Protein AF-A0A1Q3HLM6-F1 (afdb_monomer)

Radius of gyration: 26.9 Å; Cα contacts (8 Å, |Δi|>4): 665; chains: 1; bounding box: 57×44×93 Å

Foldseek 3Di:
DDDDDDDQDQDAKDKAKQWADDDLVSCVVRQQVRQVVAQGFPSDKAAPDHNTIIITIHGGDRDPDDDDDDDDDDDDPDPDDPDPPPPAFKKWWFLFWFLDPVRQVVSVVLCVVQVCVCPLFKDWFPPPQDWDQQVVWAQGDGRITTGTRWMARPPPQVQVSVVCCLSRVSTDMTTTPDDDGTHIDTPDPFDKHKDFPDWEADPQKIKTKIKIWTFDDPDPDDPPADTDIKIKIKIWIAGNVRRTQEIDIDTWDWDDDDHDIFTKDKDFPDDYHFKTKIKIWGFAAPPQAPGTWTWIKIWIWGHPPRYTDTDIDTPDTGDTPDRDD

Mean predicted aligned error: 15.38 Å

Structure (mmCIF, N/CA/C/O backbone):
data_AF-A0A1Q3HLM6-F1
#
_entry.id   AF-A0A1Q3HLM6-F1
#
loop_
_atom_site.group_PDB
_atom_site.id
_atom_site.type_symbol
_atom_site.label_atom_id
_atom_site.label_alt_id
_atom_site.label_comp_id
_atom_site.label_asym_id
_atom_site.label_entity_id
_atom_site.label_seq_id
_atom_site.pdbx_PDB_ins_code
_atom_site.Cartn_x
_atom_site.Cartn_y
_atom_site.Cartn_z
_atom_site.occupancy
_atom_site.B_iso_or_equiv
_atom_site.auth_seq_id
_atom_site.auth_comp_id
_atom_site.auth_asym_id
_atom_site.auth_atom_id
_atom_site.pdbx_PDB_model_num
ATOM 1 N N . MET A 1 1 ? 34.738 10.445 58.251 1.00 39.62 1 MET A N 1
ATOM 2 C CA . MET A 1 1 ? 34.094 9.149 57.951 1.00 39.62 1 MET A CA 1
ATOM 3 C C . MET A 1 1 ? 32.914 9.426 57.035 1.00 39.62 1 MET A C 1
ATOM 5 O O . MET A 1 1 ? 31.866 9.812 57.527 1.00 39.62 1 MET A O 1
ATOM 9 N N . ALA A 1 2 ? 33.106 9.337 55.720 1.00 37.56 2 ALA A N 1
ATOM 10 C CA . ALA A 1 2 ? 32.018 9.441 54.750 1.00 37.56 2 ALA A CA 1
ATOM 11 C C . ALA A 1 2 ? 31.793 8.043 54.166 1.00 37.56 2 ALA A C 1
ATOM 13 O O . ALA A 1 2 ? 32.721 7.440 53.631 1.00 37.56 2 ALA A O 1
ATOM 14 N N . TRP A 1 3 ? 30.589 7.517 54.370 1.00 36.44 3 TRP A N 1
ATOM 15 C CA . TRP A 1 3 ? 30.126 6.251 53.817 1.00 36.44 3 TRP A CA 1
ATOM 16 C C . TRP A 1 3 ? 29.880 6.422 52.315 1.00 36.44 3 TRP A C 1
ATOM 18 O O . TRP A 1 3 ? 29.072 7.257 51.918 1.00 36.44 3 TRP A O 1
ATOM 28 N N . LEU A 1 4 ? 30.561 5.630 51.486 1.00 43.72 4 LEU A N 1
ATOM 29 C CA . LEU A 1 4 ? 30.184 5.431 50.088 1.00 43.72 4 LEU A CA 1
ATOM 30 C C . LEU A 1 4 ? 29.141 4.310 50.057 1.00 43.72 4 LEU A C 1
ATOM 32 O O . LEU A 1 4 ? 29.473 3.143 50.253 1.00 43.72 4 LEU A O 1
ATOM 36 N N . GLY A 1 5 ? 27.874 4.676 49.873 1.00 37.91 5 GLY A N 1
ATOM 37 C CA . GLY A 1 5 ? 26.815 3.720 49.567 1.00 37.91 5 GLY A CA 1
ATOM 38 C C . GLY A 1 5 ? 26.932 3.281 48.111 1.00 37.91 5 GLY A C 1
ATOM 39 O O . GLY A 1 5 ? 26.770 4.096 47.207 1.00 37.91 5 GLY A O 1
ATOM 40 N N . THR A 1 6 ? 27.228 2.003 47.884 1.00 41.34 6 THR A N 1
ATOM 41 C CA . THR A 1 6 ? 27.142 1.377 46.562 1.00 41.34 6 THR A CA 1
ATOM 42 C C . THR A 1 6 ? 25.672 1.220 46.185 1.00 41.34 6 THR A C 1
ATOM 44 O O . THR A 1 6 ? 24.958 0.417 46.783 1.00 41.34 6 THR A O 1
ATOM 47 N N . THR A 1 7 ? 25.216 1.968 45.185 1.00 44.94 7 THR A N 1
ATOM 48 C CA . THR A 1 7 ? 23.912 1.744 44.554 1.00 44.94 7 THR A CA 1
ATOM 49 C C . THR A 1 7 ? 24.019 0.522 43.643 1.00 44.94 7 THR A C 1
ATOM 51 O O . THR A 1 7 ? 24.733 0.552 42.643 1.00 44.94 7 THR A O 1
ATOM 54 N N . VAL A 1 8 ? 23.329 -0.568 43.983 1.00 42.09 8 VAL A N 1
ATOM 55 C CA . VAL A 1 8 ? 23.144 -1.708 43.074 1.00 42.09 8 VAL A CA 1
ATOM 56 C C . VAL A 1 8 ? 22.049 -1.324 42.080 1.00 42.09 8 VAL A C 1
ATOM 58 O O . VAL A 1 8 ? 20.911 -1.087 42.479 1.00 42.09 8 VAL A O 1
ATOM 61 N N . ALA A 1 9 ? 22.389 -1.228 40.795 1.00 47.69 9 ALA A N 1
ATOM 62 C CA . ALA A 1 9 ? 21.395 -1.095 39.738 1.00 47.69 9 ALA A CA 1
ATOM 63 C C . ALA A 1 9 ? 20.634 -2.424 39.612 1.00 47.69 9 ALA A C 1
ATOM 65 O O . ALA A 1 9 ? 21.231 -3.457 39.312 1.00 47.69 9 ALA A O 1
ATOM 66 N N . LEU A 1 10 ? 19.326 -2.403 39.868 1.00 49.69 10 LEU A N 1
ATOM 67 C CA . LEU A 1 10 ? 18.447 -3.526 39.557 1.00 49.69 10 LEU A CA 1
ATOM 68 C C . LEU A 1 10 ? 18.319 -3.607 38.032 1.00 49.69 10 LEU A C 1
ATOM 70 O O . LEU A 1 10 ? 17.941 -2.625 37.390 1.00 49.69 10 LEU A O 1
ATOM 74 N N . ALA A 1 11 ? 18.671 -4.754 37.452 1.00 60.50 11 ALA A N 1
ATOM 75 C CA . ALA A 1 11 ? 18.380 -5.029 36.052 1.00 60.50 11 ALA A CA 1
ATOM 76 C C . ALA A 1 11 ? 16.855 -5.010 35.861 1.00 60.50 11 ALA A C 1
ATOM 78 O O . ALA A 1 11 ? 16.124 -5.590 36.660 1.00 60.50 11 ALA A O 1
ATOM 79 N N . GLY A 1 12 ? 16.382 -4.287 34.845 1.00 73.81 12 GLY A N 1
ATOM 80 C CA . GLY A 1 12 ? 14.958 -4.218 34.526 1.00 73.81 12 GLY A CA 1
ATOM 81 C C . GLY A 1 12 ? 14.415 -5.546 33.980 1.00 73.81 12 GLY A C 1
ATOM 82 O O . GLY A 1 12 ? 15.199 -6.431 33.622 1.00 73.81 12 GLY A O 1
ATOM 83 N N . PRO A 1 13 ? 13.081 -5.671 33.877 1.00 84.88 13 PRO A N 1
ATOM 84 C CA . PRO A 1 13 ? 12.448 -6.873 33.355 1.00 84.88 13 PRO A CA 1
ATOM 85 C C . PRO A 1 13 ? 12.915 -7.182 31.924 1.00 84.88 13 PRO A C 1
ATOM 87 O O . PRO A 1 13 ? 13.068 -6.279 31.099 1.00 84.88 13 PRO A O 1
ATOM 90 N N . GLN A 1 14 ? 13.143 -8.464 31.636 1.00 90.50 14 GLN A N 1
ATOM 91 C CA . GLN A 1 14 ? 13.625 -8.964 30.347 1.00 90.50 14 GLN A CA 1
ATOM 92 C C . GLN A 1 14 ? 12.552 -9.769 29.628 1.00 90.50 14 GLN A C 1
ATOM 94 O O . GLN A 1 14 ? 11.814 -10.526 30.242 1.00 90.50 14 GLN A O 1
ATOM 99 N N . ASN A 1 15 ? 12.499 -9.645 28.309 1.00 93.19 15 ASN A N 1
ATOM 100 C CA . ASN A 1 15 ? 11.501 -10.300 27.477 1.00 93.19 15 ASN A CA 1
ATOM 101 C C . ASN A 1 15 ? 12.146 -11.510 26.785 1.00 93.19 15 ASN A C 1
ATOM 103 O O . ASN A 1 15 ? 13.060 -11.322 25.984 1.00 93.19 15 ASN A O 1
ATOM 107 N N . ILE A 1 16 ? 11.700 -12.727 27.104 1.00 93.88 16 ILE A N 1
ATOM 108 C CA . ILE A 1 16 ? 12.295 -13.988 26.637 1.00 93.88 16 ILE A CA 1
ATOM 109 C C . ILE A 1 16 ? 11.320 -14.739 25.738 1.00 93.88 16 ILE A C 1
ATOM 111 O O . ILE A 1 16 ? 10.153 -14.910 26.086 1.00 93.88 16 ILE A O 1
ATOM 115 N N . GLU A 1 17 ? 11.802 -15.197 24.586 1.00 92.69 17 GLU A N 1
ATOM 116 C CA . GLU A 1 17 ? 11.035 -16.031 23.661 1.00 92.69 17 GLU A CA 1
ATOM 117 C C . GLU A 1 17 ? 10.656 -17.373 24.308 1.00 92.69 17 GLU A C 1
ATOM 119 O O . GLU A 1 17 ? 11.499 -18.081 24.854 1.00 92.69 17 GLU A O 1
ATOM 124 N N . ALA A 1 18 ? 9.372 -17.717 24.237 1.00 91.25 18 ALA A N 1
ATOM 125 C CA . ALA A 1 18 ? 8.767 -18.877 24.888 1.00 91.25 18 ALA A CA 1
ATOM 126 C C . ALA A 1 18 ? 8.160 -19.879 23.891 1.00 91.25 18 ALA A C 1
ATOM 128 O O . ALA A 1 18 ? 7.515 -20.843 24.295 1.00 91.25 18 ALA A O 1
ATOM 129 N N . GLY A 1 19 ? 8.336 -19.658 22.583 1.00 91.50 19 GLY A N 1
ATOM 130 C CA . GLY A 1 19 ? 7.629 -20.426 21.558 1.00 91.50 19 GLY A CA 1
ATOM 131 C C . GLY A 1 19 ? 6.131 -20.089 21.515 1.00 91.50 19 GLY A C 1
ATOM 132 O O . GLY A 1 19 ? 5.712 -19.051 22.033 1.00 91.50 19 GLY A O 1
ATOM 133 N N . PRO A 1 20 ? 5.297 -20.907 20.857 1.00 91.88 20 PRO A N 1
ATOM 134 C CA . PRO A 1 20 ? 3.886 -20.591 20.673 1.00 91.88 20 PRO A CA 1
ATOM 135 C C . PRO A 1 20 ? 3.106 -20.709 21.990 1.00 91.88 20 PRO A C 1
ATOM 137 O O . PRO A 1 20 ? 2.968 -21.793 22.559 1.00 91.88 20 PRO A O 1
ATOM 140 N N . LEU A 1 21 ? 2.528 -19.593 22.443 1.00 92.31 21 LEU A N 1
ATOM 141 C CA . LEU A 1 21 ? 1.590 -19.551 23.561 1.00 92.31 21 LEU A CA 1
ATOM 142 C C . LEU A 1 21 ? 0.179 -19.235 23.046 1.00 92.31 21 LEU A C 1
ATOM 144 O O . LEU A 1 21 ? -0.016 -18.304 22.268 1.00 92.31 21 LEU A O 1
ATOM 148 N N . TRP A 1 22 ? -0.805 -20.035 23.466 1.00 84.56 22 TRP A N 1
ATOM 149 C CA . TRP A 1 22 ? -2.152 -20.036 22.877 1.00 84.56 22 TRP A CA 1
ATOM 150 C C . TRP A 1 22 ? -3.166 -19.177 23.635 1.00 84.56 22 TRP A C 1
ATOM 152 O O . TRP A 1 22 ? -4.135 -18.700 23.049 1.00 84.56 22 TRP A O 1
ATOM 162 N N . ASN A 1 23 ? -2.973 -19.011 24.941 1.00 80.62 23 ASN A N 1
ATOM 163 C CA . ASN A 1 23 ? -3.838 -18.248 25.835 1.00 80.62 23 ASN A CA 1
ATOM 164 C C . ASN A 1 23 ? -3.110 -17.962 27.159 1.00 80.62 23 ASN A C 1
ATOM 166 O O . ASN A 1 23 ? -1.971 -18.390 27.374 1.00 80.62 23 ASN A O 1
ATOM 170 N N . ARG A 1 24 ? -3.776 -17.213 28.044 1.00 88.50 24 ARG A N 1
ATOM 171 C CA . ARG A 1 24 ? -3.208 -16.762 29.317 1.00 88.50 24 ARG A CA 1
ATOM 172 C C . ARG A 1 24 ? -2.922 -17.922 30.268 1.00 88.50 24 ARG A C 1
ATOM 174 O O . ARG A 1 24 ? -1.930 -17.872 30.985 1.00 88.50 24 ARG A O 1
ATOM 181 N N . GLU A 1 25 ? -3.756 -18.953 30.262 1.00 84.88 25 GLU A N 1
ATOM 182 C CA . GLU A 1 25 ? -3.603 -20.142 31.099 1.00 84.88 25 GLU A CA 1
ATOM 183 C C . GLU A 1 25 ? -2.361 -20.947 30.694 1.00 84.88 25 GLU A C 1
ATOM 185 O O . GLU A 1 25 ? -1.559 -21.313 31.548 1.00 84.88 25 GLU A O 1
ATOM 190 N N . HIS A 1 26 ? -2.142 -21.135 29.389 1.00 88.81 26 HIS A N 1
ATOM 191 C CA . HIS A 1 26 ? -0.957 -21.799 28.845 1.00 88.81 26 HIS A CA 1
ATOM 192 C C . HIS A 1 26 ? 0.325 -21.007 29.133 1.00 88.81 26 HIS A C 1
ATOM 194 O O . HIS A 1 26 ? 1.351 -21.584 29.488 1.00 88.81 26 HIS A O 1
ATOM 200 N N . ALA A 1 27 ? 0.268 -19.675 29.041 1.00 90.12 27 ALA A N 1
ATOM 201 C CA . ALA A 1 27 ? 1.381 -18.819 29.438 1.00 90.12 27 ALA A CA 1
ATOM 202 C C . ALA A 1 27 ? 1.677 -18.913 30.944 1.00 90.12 27 ALA A C 1
ATOM 204 O O . ALA A 1 27 ? 2.841 -18.960 31.330 1.00 90.12 27 ALA A O 1
ATOM 205 N N . ALA A 1 28 ? 0.649 -19.012 31.792 1.00 90.56 28 ALA A N 1
ATOM 206 C CA . ALA A 1 28 ? 0.829 -19.171 33.233 1.00 90.56 28 ALA A CA 1
ATOM 207 C C . ALA A 1 28 ? 1.474 -20.505 33.633 1.00 90.56 28 ALA A C 1
ATOM 209 O O . ALA A 1 28 ? 2.118 -20.576 34.677 1.00 90.56 28 ALA A O 1
ATOM 210 N N . GLU A 1 29 ? 1.340 -21.537 32.800 1.00 91.19 29 GLU A N 1
ATOM 211 C CA . GLU A 1 29 ? 2.008 -22.826 32.981 1.00 91.19 29 GLU A CA 1
ATOM 212 C C . GLU A 1 29 ? 3.456 -22.812 32.459 1.00 91.19 29 GLU A C 1
ATOM 214 O O . GLU A 1 29 ? 4.360 -23.304 33.136 1.00 91.19 29 GLU A O 1
ATOM 219 N N . GLN A 1 30 ? 3.702 -22.213 31.285 1.00 92.50 30 GLN A N 1
ATOM 220 C CA . GLN A 1 30 ? 5.014 -22.260 30.624 1.00 92.50 30 GLN A CA 1
ATOM 221 C C . GLN A 1 30 ? 5.983 -21.146 31.045 1.00 92.50 30 GLN A C 1
ATOM 223 O O . GLN A 1 30 ? 7.169 -21.402 31.264 1.00 92.50 30 GLN A O 1
ATOM 228 N N . CYS A 1 31 ? 5.511 -19.905 31.185 1.00 92.00 31 CYS A N 1
ATOM 229 C CA . CYS A 1 31 ? 6.379 -18.759 31.455 1.00 92.00 31 CYS A CA 1
ATOM 230 C C . CYS A 1 31 ? 7.174 -18.848 32.773 1.00 92.00 31 CYS A C 1
ATOM 232 O O . CYS A 1 31 ? 8.320 -18.391 32.783 1.00 92.00 31 CYS A O 1
ATOM 234 N N . PRO A 1 32 ? 6.666 -19.451 33.871 1.00 96.56 32 PRO A N 1
ATOM 235 C CA . PRO A 1 32 ? 7.483 -19.680 35.062 1.00 96.56 32 PRO A CA 1
ATOM 236 C C . PRO A 1 32 ? 8.736 -20.521 34.791 1.00 96.56 32 PRO A C 1
ATOM 238 O O . PRO A 1 32 ? 9.787 -20.219 35.344 1.00 96.56 32 PRO A O 1
ATOM 241 N N . GLN A 1 33 ? 8.648 -21.525 33.909 1.00 94.00 33 GLN A N 1
ATOM 242 C CA . GLN A 1 33 ? 9.791 -22.368 33.537 1.00 94.00 33 GLN A CA 1
ATOM 243 C C . GLN A 1 33 ? 10.781 -21.612 32.644 1.00 94.00 33 GLN A C 1
ATOM 245 O O . GLN A 1 33 ? 11.990 -21.712 32.835 1.00 94.00 33 GLN A O 1
ATOM 250 N N . VAL A 1 34 ? 10.274 -20.809 31.702 1.00 93.25 34 VAL A N 1
ATOM 251 C CA . VAL A 1 34 ? 11.100 -19.966 30.815 1.00 93.25 34 VAL A CA 1
ATOM 252 C C . VAL A 1 34 ? 11.900 -18.928 31.614 1.00 93.25 34 VAL A C 1
ATOM 254 O O . VAL A 1 34 ? 13.039 -18.621 31.270 1.00 93.25 34 VAL A O 1
ATOM 257 N N . CYS A 1 35 ? 11.332 -18.418 32.709 1.00 93.75 35 CYS A N 1
ATOM 258 C CA . CYS A 1 35 ? 11.947 -17.394 33.552 1.00 93.75 35 CYS A CA 1
ATOM 259 C C . CYS A 1 35 ? 12.692 -17.934 34.791 1.00 93.75 35 CYS A C 1
ATOM 261 O O . CYS A 1 35 ? 13.083 -17.127 35.641 1.00 93.75 35 CYS A O 1
ATOM 263 N N . ASP A 1 36 ? 12.901 -19.253 34.916 1.00 90.62 36 ASP A N 1
ATOM 264 C CA . ASP A 1 36 ? 13.456 -19.890 36.128 1.00 90.62 36 ASP A CA 1
ATOM 265 C C . ASP A 1 36 ? 14.849 -19.342 36.499 1.00 90.62 36 ASP A C 1
ATOM 267 O O . ASP A 1 36 ? 15.133 -19.036 37.656 1.00 90.62 36 ASP A O 1
ATOM 271 N N . SER A 1 37 ? 15.697 -19.081 35.499 1.00 84.06 37 SER A N 1
ATOM 272 C CA . SER A 1 37 ? 17.041 -18.511 35.687 1.00 84.06 37 SER A CA 1
ATOM 273 C C . SER A 1 37 ? 17.080 -16.977 35.770 1.00 84.06 37 SER A C 1
ATOM 275 O O . SER A 1 37 ? 18.143 -16.401 36.000 1.00 84.06 37 SER A O 1
ATOM 277 N N . LEU A 1 38 ? 15.939 -16.300 35.591 1.00 85.69 38 LEU A N 1
ATOM 278 C CA . LEU A 1 38 ? 15.847 -14.847 35.383 1.00 85.69 38 LEU A CA 1
ATOM 279 C C . LEU A 1 38 ? 14.996 -14.136 36.443 1.00 85.69 38 LEU A C 1
ATOM 281 O O . LEU A 1 38 ? 14.412 -13.087 36.176 1.00 85.69 38 LEU A O 1
ATOM 285 N N . GLY A 1 39 ? 14.931 -14.697 37.652 1.00 84.31 39 GLY A N 1
ATOM 286 C CA . GLY A 1 39 ? 14.213 -14.092 38.779 1.00 84.31 39 GLY A CA 1
ATOM 287 C C . GLY A 1 39 ? 12.694 -14.285 38.741 1.00 84.31 39 GLY A C 1
ATOM 288 O O . GLY A 1 39 ? 11.990 -13.655 39.528 1.00 84.31 39 GLY A O 1
ATOM 289 N N . GLY A 1 40 ? 12.192 -15.163 37.867 1.00 90.00 40 GLY A N 1
ATOM 290 C CA . GLY A 1 40 ? 10.779 -15.521 37.773 1.00 90.00 40 GLY A CA 1
ATOM 291 C C . GLY A 1 40 ? 9.979 -14.678 36.778 1.00 90.00 40 GLY A C 1
ATOM 292 O O . GLY A 1 40 ? 10.404 -13.617 36.319 1.00 90.00 40 GLY A O 1
ATOM 293 N N . TRP A 1 41 ? 8.810 -15.199 36.408 1.00 95.06 41 TRP A N 1
ATOM 294 C CA . TRP A 1 41 ? 7.881 -14.565 35.474 1.00 95.06 41 TRP A CA 1
ATOM 295 C C . TRP A 1 41 ? 7.091 -13.444 36.156 1.00 95.06 41 TRP A C 1
ATOM 297 O O . TRP A 1 41 ? 6.581 -13.627 37.260 1.00 95.06 41 TRP A O 1
ATOM 307 N N . THR A 1 42 ? 6.957 -12.291 35.497 1.00 92.94 42 THR A N 1
ATOM 308 C CA . THR A 1 42 ? 6.250 -11.123 36.052 1.00 92.94 42 THR A CA 1
ATOM 309 C C . THR A 1 42 ? 4.727 -11.221 35.937 1.00 92.94 42 THR A C 1
ATOM 311 O O . THR A 1 42 ? 4.019 -10.408 36.526 1.00 92.94 42 THR A O 1
ATOM 314 N N . GLY A 1 43 ? 4.213 -12.208 35.195 1.00 92.00 43 GLY A N 1
ATOM 315 C CA . GLY A 1 43 ? 2.790 -12.348 34.868 1.00 92.00 43 GLY A CA 1
ATOM 316 C C . GLY A 1 43 ? 2.406 -11.771 33.502 1.00 92.00 43 GLY A C 1
ATOM 317 O O . GLY A 1 43 ? 1.278 -11.979 33.049 1.00 92.00 43 GLY A O 1
ATOM 318 N N . GLU A 1 44 ? 3.339 -11.094 32.828 1.00 92.25 44 GLU A N 1
ATOM 319 C CA . GLU A 1 44 ? 3.135 -10.498 31.507 1.00 92.25 44 GLU A CA 1
ATOM 320 C C . GLU A 1 44 ? 3.683 -11.404 30.396 1.00 92.25 44 GLU A C 1
ATOM 322 O O . GLU A 1 44 ? 4.788 -11.949 30.482 1.00 92.25 44 GLU A O 1
ATOM 327 N N . TRP A 1 45 ? 2.904 -11.575 29.331 1.00 96.50 45 TRP A N 1
ATOM 328 C CA . TRP A 1 45 ? 3.298 -12.315 28.134 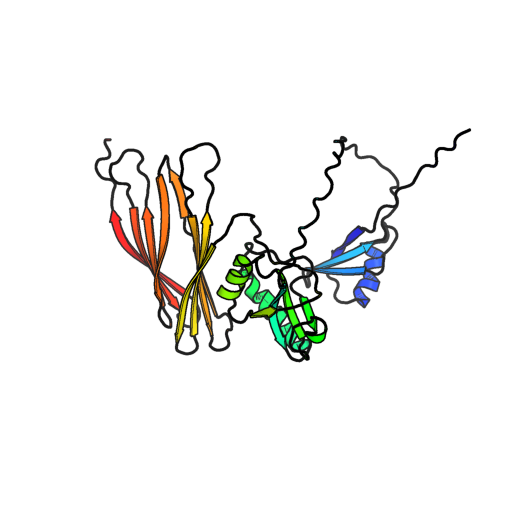1.00 96.50 45 TRP A CA 1
ATOM 329 C C . TRP A 1 45 ? 2.553 -11.766 26.915 1.00 96.50 45 TRP A C 1
ATOM 331 O O . TRP A 1 45 ? 1.487 -11.161 27.052 1.00 96.50 45 TRP A O 1
ATOM 341 N N . TRP A 1 46 ? 3.090 -11.983 25.717 1.00 95.94 46 TRP A N 1
ATOM 342 C CA . TRP A 1 46 ? 2.393 -11.666 24.469 1.00 95.94 46 TRP A CA 1
ATOM 343 C C . TRP A 1 46 ? 2.912 -12.501 23.305 1.00 95.94 46 TRP A C 1
ATOM 345 O O . TRP A 1 46 ? 4.053 -12.953 23.292 1.00 95.94 46 TRP A O 1
ATOM 355 N N . THR A 1 47 ? 2.077 -12.674 22.289 1.00 89.31 47 THR A N 1
ATOM 356 C CA . THR A 1 47 ? 2.452 -13.349 21.046 1.00 89.31 47 THR A CA 1
ATOM 357 C C . THR A 1 47 ? 3.127 -12.368 20.090 1.00 89.31 47 THR A C 1
ATOM 359 O O . THR A 1 47 ? 2.574 -11.310 19.796 1.00 89.31 47 THR A O 1
ATOM 362 N N . THR A 1 48 ? 4.323 -12.706 19.604 1.00 87.56 48 THR A N 1
ATOM 363 C CA . THR A 1 48 ? 5.069 -11.910 18.612 1.00 87.56 48 THR A CA 1
ATOM 364 C C . THR A 1 48 ? 4.814 -12.389 17.186 1.00 87.56 48 THR A C 1
ATOM 366 O O . THR A 1 48 ? 4.709 -11.566 16.280 1.00 87.56 48 THR A O 1
ATOM 369 N N . VAL A 1 49 ? 4.651 -13.702 16.991 1.00 86.38 49 VAL A N 1
ATOM 370 C CA . VAL A 1 49 ? 4.268 -14.329 15.718 1.00 86.38 49 VAL A CA 1
ATOM 371 C C . VAL A 1 49 ? 3.140 -15.320 15.986 1.00 86.38 49 VAL A C 1
ATOM 373 O O . VAL A 1 49 ? 3.320 -16.307 16.701 1.00 86.38 49 VAL A O 1
ATOM 376 N N . GLN A 1 50 ? 1.951 -15.049 15.445 1.00 70.81 50 GLN A N 1
ATOM 377 C CA . GLN A 1 50 ? 0.758 -15.834 15.758 1.00 70.81 50 GLN A CA 1
ATOM 378 C C . GLN A 1 50 ? 0.912 -17.298 15.332 1.00 70.81 50 GLN A C 1
ATOM 380 O O . GLN A 1 50 ? 1.116 -17.593 14.160 1.00 70.81 50 GLN A O 1
ATOM 385 N N . GLY A 1 51 ? 0.794 -18.206 16.306 1.00 79.88 51 GLY A N 1
ATOM 386 C CA . GLY A 1 51 ? 0.945 -19.650 16.110 1.00 79.88 51 GLY A CA 1
ATOM 387 C C . GLY A 1 51 ? 2.388 -20.163 16.102 1.00 79.88 51 GLY A C 1
ATOM 388 O O . GLY A 1 51 ? 2.575 -21.376 16.064 1.00 79.88 51 GLY A O 1
ATOM 389 N N . GLU A 1 52 ? 3.391 -19.283 16.187 1.00 86.19 52 GLU A N 1
ATOM 390 C CA . GLU A 1 52 ? 4.808 -19.671 16.107 1.00 86.19 52 GLU A CA 1
ATOM 391 C C . GLU A 1 52 ? 5.636 -19.190 17.304 1.00 86.19 52 GLU A C 1
ATOM 393 O O . GLU A 1 52 ? 6.424 -19.963 17.843 1.00 86.19 52 GLU A O 1
ATOM 398 N N . MET A 1 53 ? 5.463 -17.939 17.748 1.00 91.62 53 MET A N 1
ATOM 399 C CA . MET A 1 53 ? 6.333 -17.339 18.760 1.00 91.62 53 MET A CA 1
ATOM 400 C C . MET A 1 53 ? 5.592 -16.383 19.690 1.00 91.62 53 MET A C 1
ATOM 402 O O . MET A 1 53 ? 4.798 -15.540 19.275 1.00 91.62 53 MET A O 1
ATOM 406 N N . SER A 1 54 ? 5.864 -16.507 20.980 1.00 96.50 54 SER A N 1
ATOM 407 C CA . SER A 1 54 ? 5.401 -15.635 22.052 1.00 96.50 54 SER A CA 1
ATOM 408 C C . SER A 1 54 ? 6.551 -15.355 23.004 1.00 96.50 54 SER A C 1
ATOM 410 O O . SER A 1 54 ? 7.600 -15.991 22.939 1.00 96.50 54 SER A O 1
ATOM 412 N N . VAL A 1 55 ? 6.369 -14.365 23.861 1.00 96.56 55 VAL A N 1
ATOM 413 C CA . VAL A 1 55 ? 7.397 -13.836 24.743 1.00 96.56 55 VAL A CA 1
ATOM 414 C C . VAL A 1 55 ? 6.832 -13.744 26.152 1.00 96.56 55 VAL A C 1
ATOM 416 O O . VAL A 1 55 ? 5.717 -13.258 26.338 1.00 96.56 55 VAL A O 1
ATOM 419 N N . CYS A 1 56 ? 7.604 -14.203 27.132 1.00 96.31 56 CYS A N 1
ATOM 420 C CA . CYS A 1 56 ? 7.334 -14.041 28.557 1.00 96.31 56 CYS A CA 1
ATOM 421 C C . CYS A 1 56 ? 8.222 -12.925 29.112 1.00 96.31 56 CYS A C 1
ATOM 423 O O . CYS A 1 56 ? 9.413 -12.862 28.802 1.00 96.31 56 CYS A O 1
ATOM 425 N N . GLN A 1 57 ? 7.674 -12.058 29.958 1.00 95.25 57 GLN A N 1
ATOM 426 C CA . GLN A 1 57 ? 8.463 -11.051 30.659 1.00 95.25 57 GLN A CA 1
ATOM 427 C C . GLN A 1 57 ? 8.965 -11.604 32.004 1.00 95.25 57 GLN A C 1
ATOM 429 O O . GLN A 1 57 ? 8.183 -11.969 32.878 1.00 95.25 57 GLN A O 1
ATOM 434 N N . CYS A 1 58 ? 10.279 -11.667 32.179 1.00 95.00 58 CYS A N 1
ATOM 435 C CA . CYS A 1 58 ? 10.964 -12.130 33.382 1.00 95.00 58 CYS A CA 1
ATOM 436 C C . CYS A 1 58 ? 11.476 -10.944 34.212 1.00 95.00 58 CYS A C 1
ATOM 438 O O . CYS A 1 58 ? 11.796 -9.893 33.661 1.00 95.00 58 CYS A O 1
ATOM 440 N N . ALA A 1 59 ? 11.587 -11.102 35.532 1.00 87.50 59 ALA A N 1
ATOM 441 C CA . ALA A 1 59 ? 11.939 -10.016 36.454 1.00 87.50 59 ALA A CA 1
ATOM 442 C C . ALA A 1 59 ? 13.388 -9.498 36.314 1.00 87.50 59 ALA A C 1
ATOM 444 O O . ALA A 1 59 ? 13.666 -8.375 36.723 1.00 87.50 59 ALA A O 1
ATOM 445 N N . GLY A 1 60 ? 14.280 -10.283 35.700 1.00 79.38 60 GLY A N 1
ATOM 446 C CA . GLY A 1 60 ? 15.701 -9.978 35.537 1.00 79.38 60 GLY A CA 1
ATOM 447 C C . GLY A 1 60 ? 16.515 -10.467 36.738 1.00 79.38 60 GLY A C 1
ATOM 448 O O . GLY A 1 60 ? 16.328 -10.010 37.864 1.00 79.38 60 GLY A O 1
ATOM 449 N N . ALA A 1 61 ? 17.441 -11.407 36.520 1.00 56.91 61 ALA A N 1
ATOM 450 C CA . ALA A 1 61 ? 18.370 -11.834 37.564 1.00 56.91 61 ALA A CA 1
ATOM 451 C C . ALA A 1 61 ? 19.471 -10.781 37.775 1.00 56.91 61 ALA A C 1
ATOM 453 O O . ALA A 1 61 ? 20.017 -10.225 36.819 1.00 56.91 61 ALA A O 1
ATOM 454 N N . ALA A 1 62 ? 19.835 -10.533 39.037 1.00 50.03 62 ALA A N 1
ATOM 455 C CA . ALA A 1 62 ? 21.055 -9.798 39.356 1.00 50.03 62 ALA A CA 1
ATOM 456 C C . ALA A 1 62 ? 22.271 -10.548 38.774 1.00 50.03 62 ALA A C 1
ATOM 458 O O . ALA A 1 62 ? 22.312 -11.779 38.850 1.00 50.03 62 ALA A O 1
ATOM 459 N N . PRO A 1 63 ? 23.268 -9.850 38.205 1.00 42.00 63 PRO A N 1
ATOM 460 C CA . PRO A 1 63 ? 24.391 -10.510 37.557 1.00 42.00 63 PRO A CA 1
ATOM 461 C C . PRO A 1 63 ? 25.261 -11.227 38.598 1.00 42.00 63 PRO A C 1
ATOM 463 O O . PRO A 1 63 ? 26.052 -10.600 39.303 1.00 42.00 63 PRO A O 1
ATOM 466 N N . THR A 1 64 ? 25.170 -12.555 38.673 1.00 38.75 64 THR A N 1
ATOM 467 C CA . THR A 1 64 ? 26.292 -13.371 39.150 1.00 38.75 64 THR A CA 1
ATOM 468 C C . THR A 1 64 ? 27.346 -13.340 38.056 1.00 38.75 64 THR A C 1
ATOM 470 O O . THR A 1 64 ? 27.151 -13.879 36.968 1.00 38.75 64 THR A O 1
ATOM 473 N N . GLY A 1 65 ? 28.400 -12.574 38.320 1.00 41.38 65 GLY A N 1
ATOM 474 C CA . GLY A 1 65 ? 29.362 -12.156 37.318 1.00 41.38 65 GLY A CA 1
ATOM 475 C C . GLY A 1 65 ? 30.161 -13.296 36.702 1.00 41.38 65 GLY A C 1
ATOM 476 O O . GLY A 1 65 ? 30.744 -14.106 37.410 1.00 41.38 65 GLY A O 1
ATOM 477 N N . GLU A 1 66 ? 30.302 -13.236 35.382 1.00 31.84 66 GLU A N 1
ATOM 478 C CA . GLU A 1 66 ? 31.558 -13.553 34.716 1.00 31.84 66 GLU A CA 1
ATOM 479 C C . GLU A 1 66 ? 31.689 -12.705 33.444 1.00 31.84 66 GLU A C 1
ATOM 481 O O . GLU A 1 66 ? 30.735 -12.470 32.704 1.00 31.84 66 GLU A O 1
ATOM 486 N N . ALA A 1 67 ? 32.865 -12.107 33.289 1.00 37.53 67 ALA A N 1
ATOM 487 C CA . ALA A 1 67 ? 33.090 -10.886 32.536 1.00 37.53 67 ALA A CA 1
ATOM 488 C C . ALA A 1 67 ? 33.164 -11.091 31.015 1.00 37.53 67 ALA A C 1
ATOM 490 O O . ALA A 1 67 ? 33.932 -11.920 30.531 1.00 37.53 67 ALA A O 1
ATOM 491 N N . ARG A 1 68 ? 32.527 -10.193 30.252 1.00 35.72 68 ARG A N 1
ATOM 492 C CA . ARG A 1 68 ? 32.984 -9.847 28.900 1.00 35.72 68 ARG A CA 1
ATOM 493 C C . ARG A 1 68 ? 33.269 -8.351 28.839 1.00 35.72 68 ARG A C 1
ATOM 495 O O . ARG A 1 68 ? 32.375 -7.524 28.959 1.00 35.72 68 ARG A O 1
ATOM 502 N N . LYS A 1 69 ? 34.558 -8.027 28.725 1.00 32.12 69 LYS A N 1
ATOM 503 C CA . LYS A 1 69 ? 35.075 -6.674 28.516 1.00 32.12 69 LYS A CA 1
ATOM 504 C C . LYS A 1 69 ? 34.558 -6.144 27.175 1.00 32.12 69 LYS A C 1
ATOM 506 O O . LYS A 1 69 ? 35.010 -6.626 26.142 1.00 32.12 69 LYS A O 1
ATOM 511 N N . GLU A 1 70 ? 33.690 -5.139 27.210 1.00 35.12 70 GLU A N 1
ATOM 512 C CA . GLU A 1 70 ? 33.425 -4.254 26.073 1.00 35.12 70 GLU A CA 1
ATOM 513 C C . GLU A 1 70 ? 33.961 -2.858 26.411 1.00 35.12 70 GLU A C 1
ATOM 515 O O . GLU A 1 70 ? 33.831 -2.367 27.535 1.00 35.12 70 GLU A O 1
ATOM 520 N N . GLN A 1 71 ? 34.659 -2.267 25.448 1.00 34.28 71 GLN A N 1
ATOM 521 C CA . GLN A 1 71 ? 35.341 -0.986 25.550 1.00 34.28 71 GLN A CA 1
ATOM 522 C C . GLN A 1 71 ? 34.326 0.155 25.681 1.00 34.28 71 GLN A C 1
ATOM 524 O O . GLN A 1 71 ? 33.402 0.283 24.885 1.00 34.28 71 GLN A O 1
ATOM 529 N N . ALA A 1 72 ? 34.526 0.992 26.698 1.00 30.86 72 ALA A N 1
ATOM 530 C CA . ALA A 1 72 ? 33.714 2.165 26.970 1.00 30.86 72 ALA A CA 1
ATOM 531 C C . ALA A 1 72 ? 33.910 3.242 25.890 1.00 30.86 72 ALA A C 1
ATOM 533 O O . ALA A 1 72 ? 34.998 3.802 25.756 1.00 30.86 72 ALA A O 1
ATOM 534 N N . VAL A 1 73 ? 32.832 3.582 25.184 1.00 36.75 73 VAL A N 1
ATOM 535 C CA . VAL A 1 73 ? 32.656 4.904 24.574 1.00 36.75 73 VAL A CA 1
ATOM 536 C C . VAL A 1 73 ? 31.667 5.655 25.460 1.00 36.75 73 VAL A C 1
ATOM 538 O O . VAL A 1 73 ? 30.579 5.164 25.749 1.00 36.75 73 VAL A O 1
ATOM 541 N N . ALA A 1 74 ? 32.092 6.809 25.971 1.00 32.47 74 ALA A N 1
ATOM 542 C CA . ALA A 1 74 ? 31.314 7.623 26.895 1.00 32.47 74 ALA A CA 1
ATOM 543 C C . ALA A 1 74 ? 30.027 8.158 26.229 1.00 32.47 74 ALA A C 1
ATOM 545 O O . ALA A 1 74 ? 30.088 8.592 25.075 1.00 32.47 74 ALA A O 1
ATOM 546 N N . PRO A 1 75 ? 28.881 8.192 26.934 1.00 37.50 75 PRO A N 1
ATOM 547 C CA . PRO A 1 75 ? 27.687 8.844 26.425 1.00 37.50 75 PRO A CA 1
ATOM 548 C C . PRO A 1 75 ? 27.872 10.361 26.523 1.00 37.50 75 PRO A C 1
ATOM 550 O O . PRO A 1 75 ? 28.111 10.907 27.600 1.00 37.50 75 PRO A O 1
ATOM 553 N N . THR A 1 76 ? 27.780 11.041 25.383 1.00 34.50 76 THR A N 1
ATOM 554 C CA . THR A 1 76 ? 27.537 12.482 25.361 1.00 34.50 76 THR A CA 1
ATOM 555 C C . THR A 1 76 ? 26.047 12.710 25.570 1.00 34.50 76 THR A C 1
ATOM 557 O O . THR A 1 76 ? 25.203 12.109 24.909 1.00 34.50 76 THR A O 1
ATOM 560 N N . ASP A 1 77 ? 25.761 13.555 26.551 1.00 42.16 77 ASP A N 1
ATOM 561 C CA . ASP A 1 77 ? 24.449 14.040 26.952 1.00 42.16 77 ASP A CA 1
ATOM 562 C C . ASP A 1 77 ? 23.854 14.905 25.827 1.00 42.16 77 ASP A C 1
ATOM 564 O O . ASP A 1 77 ? 24.023 16.122 25.782 1.00 42.16 77 ASP A O 1
ATOM 568 N N . ALA A 1 78 ? 23.229 14.254 24.845 1.00 35.12 78 ALA A N 1
ATOM 569 C CA . ALA A 1 78 ? 22.331 14.898 23.901 1.00 35.12 78 ALA A CA 1
ATOM 570 C C . ALA A 1 78 ? 20.912 14.573 24.359 1.00 35.12 78 ALA A C 1
ATOM 572 O O . ALA A 1 78 ? 20.395 13.483 24.108 1.00 35.12 78 ALA A O 1
ATOM 573 N N . GLY A 1 79 ? 20.317 15.520 25.087 1.00 32.22 79 GLY A N 1
ATOM 574 C CA . GLY A 1 79 ? 18.922 15.461 25.491 1.00 32.22 79 GLY A CA 1
ATOM 575 C C . GLY A 1 79 ? 18.039 15.038 24.321 1.00 32.22 79 GLY A C 1
ATOM 576 O O . GLY A 1 79 ? 18.183 15.532 23.202 1.00 32.22 79 GLY A O 1
ATOM 577 N N . ILE A 1 80 ? 17.138 14.099 24.599 1.00 44.62 80 ILE A N 1
ATOM 578 C CA . ILE A 1 80 ? 16.068 13.698 23.689 1.00 44.62 80 ILE A CA 1
ATOM 579 C C . ILE A 1 80 ? 15.374 14.991 23.230 1.00 44.62 80 ILE A C 1
ATOM 581 O O . ILE A 1 80 ? 14.836 15.703 24.085 1.00 44.62 80 ILE A O 1
ATOM 585 N N . PRO A 1 81 ? 15.401 15.349 21.932 1.00 37.41 81 PRO A N 1
ATOM 586 C CA . PRO A 1 81 ? 14.629 16.488 21.471 1.00 37.41 81 PRO A CA 1
ATOM 587 C C . PRO A 1 81 ? 13.152 16.192 21.761 1.00 37.41 81 PRO A C 1
ATOM 589 O O . PRO A 1 81 ? 12.695 15.079 21.476 1.00 37.41 81 PRO A O 1
ATOM 592 N N . PRO A 1 82 ? 12.399 17.133 22.357 1.00 37.78 82 PRO A N 1
ATOM 593 C CA . PRO A 1 82 ? 10.974 16.939 22.559 1.00 37.78 82 PRO A CA 1
ATOM 594 C C . PRO A 1 82 ? 10.329 16.654 21.201 1.00 37.78 82 PRO A C 1
ATOM 596 O O . PRO A 1 82 ? 10.557 17.380 20.231 1.00 37.78 82 PRO A O 1
ATOM 599 N N . VAL A 1 83 ? 9.551 15.571 21.136 1.00 46.12 83 VAL A N 1
ATOM 600 C CA . VAL A 1 83 ? 8.663 15.295 20.003 1.00 46.12 83 VAL A CA 1
ATOM 601 C C . VAL A 1 83 ? 7.818 16.557 19.796 1.00 46.12 83 VAL A C 1
ATOM 603 O O . VAL A 1 83 ? 7.240 17.032 20.778 1.00 46.12 83 VAL A O 1
ATOM 606 N N . PRO A 1 84 ? 7.776 17.155 18.591 1.00 41.19 84 PRO A N 1
ATOM 607 C CA . PRO A 1 84 ? 7.001 18.366 18.379 1.00 41.19 84 PRO A CA 1
ATOM 608 C C . PRO A 1 84 ? 5.533 18.077 18.701 1.00 41.19 84 PRO A C 1
ATOM 610 O O . PRO A 1 84 ? 4.926 17.178 18.126 1.00 41.19 84 PRO A O 1
ATOM 613 N N . GLU A 1 85 ? 4.975 18.825 19.653 1.00 43.12 85 GLU A N 1
ATOM 614 C CA . GLU A 1 85 ? 3.544 18.825 19.939 1.00 43.12 85 GLU A CA 1
ATOM 615 C C . GLU A 1 85 ? 2.809 19.382 18.713 1.00 43.12 85 GLU A C 1
ATOM 617 O O . GLU A 1 85 ? 2.639 20.595 18.555 1.00 43.12 85 GLU A O 1
ATOM 622 N N . SER A 1 86 ? 2.383 18.507 17.802 1.00 48.44 86 SER A N 1
ATOM 623 C CA . SER A 1 86 ? 1.484 18.895 16.725 1.00 48.44 86 SER A CA 1
ATOM 624 C C . SER A 1 86 ? 0.099 19.158 17.310 1.00 48.44 86 SER A C 1
ATOM 626 O O . SER A 1 86 ? -0.698 18.269 17.594 1.00 48.44 86 SER A O 1
ATOM 628 N N . SER A 1 87 ? -0.208 20.443 17.470 1.00 53.06 87 SER A N 1
ATOM 629 C CA . SER A 1 87 ? -1.530 20.986 17.818 1.00 53.06 87 SER A CA 1
ATOM 630 C C . SER A 1 87 ? -2.569 20.838 16.687 1.00 53.06 87 SER A C 1
ATOM 632 O O . SER A 1 87 ? -3.576 21.549 16.648 1.00 53.06 87 SER A O 1
ATOM 634 N N . GLY A 1 88 ? -2.326 19.920 15.749 1.00 66.62 88 GLY A N 1
ATOM 635 C CA . GLY A 1 88 ? -3.169 19.656 14.592 1.00 66.62 88 GLY A CA 1
ATOM 636 C C . GLY A 1 88 ? -4.392 18.807 14.935 1.00 66.62 88 GLY A C 1
ATOM 637 O O . GLY A 1 88 ? -4.401 18.017 15.878 1.00 66.62 88 GLY A O 1
ATOM 638 N N . GLU A 1 89 ? -5.450 18.956 14.138 1.00 88.44 89 GLU A N 1
ATOM 639 C CA . GLU A 1 89 ? -6.608 18.059 14.172 1.00 88.44 89 GLU A CA 1
ATOM 640 C C . GLU A 1 89 ? -6.135 16.613 13.958 1.00 88.44 89 GLU A C 1
ATOM 642 O O . GLU A 1 89 ? -5.494 16.314 12.951 1.00 88.44 89 GLU A O 1
ATOM 647 N N . LEU A 1 90 ? -6.436 15.715 14.898 1.00 94.06 90 LEU A N 1
ATOM 648 C CA . LEU A 1 90 ? -6.082 14.306 14.769 1.00 94.06 90 LEU A CA 1
ATOM 649 C C . LEU A 1 90 ? -7.104 13.573 13.896 1.00 94.06 90 LEU A C 1
ATOM 651 O O . LEU A 1 90 ? -8.305 13.833 13.959 1.00 94.06 90 LEU A O 1
ATOM 655 N N . VAL A 1 91 ? -6.633 12.601 13.123 1.00 95.75 91 VAL A N 1
ATOM 656 C CA . VAL A 1 91 ? -7.431 11.697 12.298 1.00 95.75 91 VAL A CA 1
ATOM 657 C C . VAL A 1 91 ? -7.112 10.248 12.652 1.00 95.75 91 VAL A C 1
ATOM 659 O O . VAL A 1 91 ? -5.955 9.836 12.671 1.00 95.75 91 VAL A O 1
ATOM 662 N N . ALA A 1 92 ? -8.144 9.457 12.928 1.00 96.62 92 ALA A N 1
ATOM 663 C CA . ALA A 1 92 ? -8.036 8.010 13.048 1.00 96.62 92 ALA A CA 1
ATOM 664 C C . ALA A 1 92 ? -8.078 7.373 11.659 1.00 96.62 92 ALA A C 1
ATOM 666 O O . ALA A 1 92 ? -8.958 7.699 10.862 1.00 96.62 92 ALA A O 1
ATOM 667 N N . ILE A 1 93 ? -7.153 6.453 11.395 1.00 96.81 93 ILE A N 1
ATOM 668 C CA . ILE A 1 93 ? -7.092 5.653 10.171 1.00 96.81 93 ILE A CA 1
ATOM 669 C C . ILE A 1 93 ? -7.754 4.315 10.476 1.00 96.81 93 ILE A C 1
ATOM 671 O O . ILE A 1 93 ? -7.195 3.496 11.207 1.00 96.81 93 ILE A O 1
ATOM 675 N N . VAL A 1 94 ? -8.948 4.093 9.941 1.00 96.56 94 VAL A N 1
ATOM 676 C CA . VAL A 1 94 ? -9.742 2.899 10.230 1.00 96.56 94 VAL A CA 1
ATOM 677 C C . VAL A 1 94 ? -9.789 2.016 8.996 1.00 96.56 94 VAL A C 1
ATOM 679 O O . VAL A 1 94 ? -10.231 2.450 7.934 1.00 96.56 94 VAL A O 1
ATOM 682 N N . TRP A 1 95 ? -9.333 0.775 9.150 1.00 94.44 95 TRP A N 1
ATOM 683 C CA . TRP A 1 95 ? -9.396 -0.238 8.100 1.00 94.44 95 TRP A CA 1
ATOM 684 C C . TRP A 1 95 ? -10.829 -0.713 7.866 1.00 94.44 95 TRP A C 1
ATOM 686 O O . TRP A 1 95 ? -11.302 -0.758 6.738 1.00 94.44 95 TRP A O 1
ATOM 696 N N . GLY A 1 96 ? -11.530 -1.043 8.946 1.00 92.31 96 GLY A N 1
ATOM 697 C CA . GLY A 1 96 ? -12.859 -1.639 8.918 1.00 92.31 96 GLY A CA 1
ATOM 698 C C . GLY A 1 96 ? -13.267 -2.080 10.317 1.00 92.31 96 GLY A C 1
ATOM 699 O O . GLY A 1 96 ? -12.672 -1.649 11.303 1.00 92.31 96 GLY A O 1
ATOM 700 N N . GLY A 1 97 ? -14.251 -2.964 10.420 1.00 92.88 97 GLY A N 1
ATOM 701 C CA . GLY A 1 97 ? -14.759 -3.446 11.701 1.00 92.88 97 GLY A CA 1
ATOM 702 C C . GLY A 1 97 ? -16.161 -4.022 11.576 1.00 92.88 97 GLY A C 1
ATOM 703 O O . GLY A 1 97 ? -16.647 -4.258 10.470 1.00 92.88 97 GLY A O 1
ATOM 704 N N . GLY A 1 98 ? -16.831 -4.188 12.709 1.00 93.75 98 GLY A N 1
ATOM 705 C CA . GLY A 1 98 ? -18.215 -4.635 12.752 1.00 93.75 98 GLY A CA 1
ATOM 706 C C . GLY A 1 98 ? -18.916 -4.260 14.050 1.00 93.75 98 GLY A C 1
ATOM 707 O O . GLY A 1 98 ? -18.404 -3.483 14.849 1.00 93.75 98 GLY A O 1
ATOM 708 N N . LYS A 1 99 ? -20.132 -4.777 14.239 1.00 94.19 99 LYS A N 1
ATOM 709 C CA . LYS A 1 99 ? -20.949 -4.494 15.436 1.00 94.19 99 LYS A CA 1
ATOM 710 C C . LYS A 1 99 ? -20.497 -5.264 16.675 1.00 94.19 99 LYS A C 1
ATOM 712 O O . LYS A 1 99 ? -20.958 -4.977 17.773 1.00 94.19 99 LYS A O 1
ATOM 717 N N . ASP A 1 100 ? -19.650 -6.261 16.479 1.00 92.44 100 ASP A N 1
ATOM 718 C CA . ASP A 1 100 ? -19.171 -7.156 17.511 1.00 92.44 100 ASP A CA 1
ATOM 719 C C . ASP A 1 100 ? -17.705 -7.513 17.257 1.00 92.44 100 ASP A C 1
ATOM 721 O O . ASP A 1 100 ? -17.128 -7.231 16.200 1.00 92.44 100 ASP A O 1
ATOM 725 N N . THR A 1 101 ? -17.104 -8.140 18.261 1.00 89.88 101 THR A N 1
ATOM 726 C CA . THR A 1 101 ? -15.700 -8.540 18.242 1.00 89.88 101 THR A CA 1
ATOM 727 C C . THR A 1 101 ? -15.400 -9.561 17.149 1.00 89.88 101 THR A C 1
ATOM 729 O O . THR A 1 101 ? -14.315 -9.516 16.579 1.00 89.88 101 THR A O 1
ATOM 732 N N . THR A 1 102 ? -16.346 -10.439 16.803 1.00 92.50 102 THR A N 1
ATOM 733 C CA . THR A 1 102 ? -16.142 -11.468 15.768 1.00 92.50 102 THR A CA 1
ATOM 734 C C . THR A 1 102 ? -15.931 -10.810 14.410 1.00 92.50 102 THR A C 1
ATOM 736 O O . THR A 1 102 ? -14.919 -11.054 13.757 1.00 92.50 102 THR A O 1
ATOM 739 N N . ALA A 1 103 ? -16.816 -9.888 14.033 1.00 92.00 103 ALA A N 1
ATOM 740 C CA . ALA A 1 103 ? -16.687 -9.131 12.794 1.00 92.00 103 ALA A CA 1
ATOM 741 C C . ALA A 1 103 ? -15.429 -8.236 12.772 1.00 92.00 103 ALA A C 1
ATOM 743 O O . ALA A 1 103 ? -14.817 -8.033 11.721 1.00 92.00 103 ALA A O 1
ATOM 744 N N . ALA A 1 104 ? -14.989 -7.721 13.927 1.00 92.38 104 ALA A N 1
ATOM 745 C CA . ALA A 1 104 ? -13.724 -6.992 14.019 1.00 92.38 104 ALA A CA 1
ATOM 746 C C . ALA A 1 104 ? -12.499 -7.894 13.790 1.00 92.38 104 ALA A C 1
ATOM 748 O O . ALA A 1 104 ? -11.564 -7.480 13.103 1.00 92.38 104 ALA A O 1
ATOM 749 N N . TYR A 1 105 ? -12.511 -9.130 14.299 1.00 92.31 105 TYR A N 1
ATOM 750 C CA . TYR A 1 105 ? -11.460 -10.114 14.026 1.00 92.31 105 TYR A CA 1
ATOM 751 C C . TYR A 1 105 ? -11.447 -10.567 12.565 1.00 92.31 105 TYR A C 1
ATOM 753 O O . TYR A 1 105 ? -10.368 -10.704 11.994 1.00 92.31 105 TYR A O 1
ATOM 761 N N . GLU A 1 106 ? -12.606 -10.736 11.926 1.00 90.75 106 GLU A N 1
ATOM 762 C CA . GLU A 1 106 ? -12.684 -11.009 10.482 1.00 90.75 106 GLU A CA 1
ATOM 763 C C . GLU A 1 106 ? -12.072 -9.864 9.663 1.00 90.75 106 GLU A C 1
ATOM 765 O O . GLU A 1 106 ? -11.275 -10.090 8.752 1.00 90.75 106 GLU A O 1
ATOM 770 N N . SER A 1 107 ? -12.382 -8.621 10.040 1.00 92.00 107 SER A N 1
ATOM 771 C CA . SER A 1 107 ? -11.793 -7.422 9.440 1.00 92.00 107 SER A CA 1
ATOM 772 C C . SER A 1 107 ? -10.269 -7.369 9.630 1.00 92.00 107 SER A C 1
ATOM 774 O O . SER A 1 107 ? -9.541 -7.039 8.690 1.00 92.00 107 SER A O 1
ATOM 776 N N . LEU A 1 108 ? -9.763 -7.745 10.813 1.00 93.31 108 LEU A N 1
ATOM 777 C CA . LEU A 1 108 ? -8.323 -7.814 11.092 1.00 93.31 108 LEU A CA 1
ATOM 778 C C . LEU A 1 108 ? -7.640 -8.930 10.287 1.00 93.31 108 LEU A C 1
ATOM 780 O O . LEU A 1 108 ? -6.571 -8.712 9.725 1.00 93.31 108 LEU A O 1
ATOM 784 N N . ALA A 1 109 ? -8.276 -10.093 10.152 1.00 89.94 109 ALA A N 1
ATOM 785 C CA . ALA A 1 109 ? -7.770 -11.172 9.309 1.00 89.94 109 ALA A CA 1
ATOM 786 C C . ALA A 1 109 ? -7.707 -10.750 7.830 1.00 89.94 109 ALA A C 1
ATOM 788 O O . ALA A 1 109 ? -6.740 -11.057 7.129 1.00 89.94 109 ALA A O 1
ATOM 789 N N . GLN A 1 110 ? -8.702 -9.991 7.354 1.00 89.38 110 GLN A N 1
ATOM 790 C CA . GLN A 1 110 ? -8.662 -9.406 6.015 1.00 89.38 110 GLN A CA 1
ATOM 791 C C . GLN A 1 110 ? -7.506 -8.408 5.875 1.00 89.38 110 GLN A C 1
ATOM 793 O O . GLN A 1 110 ? -6.806 -8.428 4.861 1.00 89.38 110 GLN A O 1
ATOM 798 N N . TRP A 1 111 ? -7.273 -7.568 6.889 1.00 91.19 111 TRP A N 1
ATOM 799 C CA . TRP A 1 111 ? -6.092 -6.707 6.938 1.00 91.19 111 TRP A CA 1
ATOM 800 C C . TRP A 1 111 ? -4.804 -7.520 6.800 1.00 91.19 111 TRP A C 1
ATOM 802 O O . TRP A 1 111 ? -3.983 -7.208 5.943 1.00 91.19 111 TRP A O 1
ATOM 812 N N . ASP A 1 112 ? -4.633 -8.595 7.568 1.00 89.06 112 ASP A N 1
ATOM 813 C CA . ASP A 1 112 ? -3.414 -9.406 7.528 1.00 89.06 112 ASP A CA 1
ATOM 814 C C . ASP A 1 112 ? -3.178 -10.086 6.173 1.00 89.06 112 ASP A C 1
ATOM 816 O O . ASP A 1 112 ? -2.036 -10.173 5.715 1.00 89.06 112 ASP A O 1
ATOM 820 N N . ALA A 1 113 ? -4.243 -10.505 5.486 1.00 87.31 113 ALA A N 1
ATOM 821 C CA . ALA A 1 113 ? -4.157 -11.070 4.139 1.00 87.31 113 ALA A CA 1
ATOM 822 C C . ALA A 1 113 ? -3.790 -10.024 3.066 1.00 87.31 113 ALA A C 1
ATOM 824 O O . ALA A 1 113 ? -3.198 -10.349 2.027 1.00 87.31 113 ALA A O 1
ATOM 825 N N . GLU A 1 114 ? -4.155 -8.763 3.302 1.00 88.81 114 GLU A N 1
ATOM 826 C CA . GLU A 1 114 ? -4.023 -7.671 2.344 1.00 88.81 114 GLU A CA 1
ATOM 827 C C . GLU A 1 114 ? -2.818 -6.752 2.611 1.00 88.81 114 GLU A C 1
ATOM 829 O O . GLU A 1 114 ? -2.304 -6.166 1.658 1.00 88.81 114 GLU A O 1
ATOM 834 N N . LYS A 1 115 ? -2.294 -6.671 3.843 1.00 87.31 115 LYS A N 1
ATOM 835 C CA . LYS A 1 115 ? -1.177 -5.779 4.221 1.00 87.31 115 LYS A CA 1
ATOM 836 C C . LYS A 1 115 ? 0.088 -6.018 3.402 1.00 87.31 115 LYS A C 1
ATOM 838 O O . LYS A 1 115 ? 0.863 -5.095 3.183 1.00 87.31 115 LYS A O 1
ATOM 843 N N . ARG A 1 116 ? 0.255 -7.225 2.847 1.00 82.88 116 ARG A N 1
ATOM 844 C CA . ARG A 1 116 ? 1.322 -7.552 1.886 1.00 82.88 116 ARG A CA 1
ATOM 845 C C . ARG A 1 116 ? 1.345 -6.643 0.652 1.00 82.88 116 ARG A C 1
ATOM 847 O O . ARG A 1 116 ? 2.385 -6.523 0.020 1.00 82.88 116 ARG A O 1
ATOM 854 N N . LEU A 1 117 ? 0.225 -6.002 0.300 1.00 82.94 117 LEU A N 1
ATOM 855 C CA . LEU A 1 117 ? 0.167 -5.027 -0.794 1.00 82.94 117 LEU A CA 1
ATOM 856 C C . LEU A 1 117 ? 0.920 -3.737 -0.480 1.00 82.94 117 LEU A C 1
ATOM 858 O O . LEU A 1 117 ? 1.421 -3.084 -1.394 1.00 82.94 117 LEU A O 1
ATOM 862 N N . LEU A 1 118 ? 1.012 -3.383 0.800 1.00 82.75 118 LEU A N 1
ATOM 863 C CA . LEU A 1 118 ? 1.851 -2.279 1.249 1.00 82.75 118 LEU A CA 1
ATOM 864 C C . LEU A 1 118 ? 3.338 -2.644 1.135 1.00 82.75 118 LEU A C 1
ATOM 866 O O . LEU A 1 118 ? 4.171 -1.743 1.059 1.00 82.75 118 LEU A O 1
ATOM 870 N N . GLY A 1 119 ? 3.659 -3.943 1.062 1.00 75.38 119 GLY A N 1
ATOM 871 C CA . GLY A 1 119 ? 5.022 -4.463 1.104 1.00 75.38 119 GLY A CA 1
ATOM 872 C C . GLY A 1 119 ? 5.748 -4.015 2.372 1.00 75.38 119 GLY A C 1
ATOM 873 O O . GLY A 1 119 ? 5.120 -3.654 3.366 1.00 75.38 119 GLY A O 1
ATOM 874 N N . ASP A 1 120 ? 7.072 -3.940 2.295 1.00 78.19 120 ASP A N 1
ATOM 875 C CA . ASP A 1 120 ? 7.911 -3.380 3.361 1.00 78.19 120 ASP A CA 1
ATOM 876 C C . ASP A 1 120 ? 8.031 -1.850 3.253 1.00 78.19 120 ASP A C 1
ATOM 878 O O . ASP A 1 120 ? 9.032 -1.272 3.658 1.00 78.19 120 ASP A O 1
ATOM 882 N N . LEU A 1 121 ? 7.055 -1.166 2.640 1.00 82.62 121 LEU A N 1
ATOM 883 C CA . LEU A 1 121 ? 7.142 0.279 2.408 1.00 82.62 121 LEU A CA 1
ATOM 884 C C . LEU A 1 121 ? 6.587 1.089 3.575 1.00 82.62 121 LEU A C 1
ATOM 886 O O . LEU A 1 121 ? 7.115 2.160 3.856 1.00 82.62 121 LEU A O 1
ATOM 890 N N . VAL A 1 122 ? 5.547 0.598 4.251 1.00 88.62 122 VAL A N 1
ATOM 891 C CA . VAL A 1 122 ? 4.876 1.310 5.346 1.00 88.62 122 VAL A CA 1
ATOM 892 C C . VAL A 1 122 ? 5.030 0.527 6.642 1.00 88.62 122 VAL A C 1
ATOM 894 O O . VAL A 1 122 ? 4.640 -0.634 6.733 1.00 88.62 122 VAL A O 1
ATOM 897 N N . ARG A 1 123 ? 5.565 1.190 7.665 1.00 90.69 123 ARG A N 1
ATOM 898 C CA . ARG A 1 123 ? 5.675 0.688 9.030 1.00 90.69 123 ARG A CA 1
ATOM 899 C C . ARG A 1 123 ? 4.558 1.272 9.879 1.00 90.69 123 ARG A C 1
ATOM 901 O O . ARG A 1 123 ? 4.395 2.488 9.937 1.00 90.69 123 ARG A O 1
ATOM 908 N N . PHE A 1 124 ? 3.830 0.413 10.577 1.00 91.69 124 PHE A N 1
ATOM 909 C CA . PHE A 1 124 ? 2.833 0.830 11.559 1.00 91.69 124 PHE A CA 1
ATOM 910 C C . PHE A 1 124 ? 3.486 1.073 12.919 1.00 91.69 124 PHE A C 1
ATOM 912 O O . PHE A 1 124 ? 4.499 0.456 13.254 1.00 91.69 124 PHE A O 1
ATOM 919 N N . ALA A 1 125 ? 2.916 1.999 13.690 1.00 91.19 125 ALA A N 1
ATOM 920 C CA . ALA A 1 125 ? 3.382 2.278 15.040 1.00 91.19 125 ALA A CA 1
ATOM 921 C C . ALA A 1 125 ? 3.230 1.033 15.941 1.00 91.19 125 ALA A C 1
ATOM 923 O O . ALA A 1 125 ? 2.319 0.229 15.720 1.00 91.19 125 ALA A O 1
ATOM 924 N N . PRO A 1 126 ? 4.078 0.862 16.972 1.00 89.44 126 PRO A N 1
ATOM 925 C CA . PRO A 1 126 ? 3.948 -0.249 17.910 1.00 89.44 126 PRO A CA 1
ATOM 926 C C . PRO A 1 126 ? 2.529 -0.356 18.485 1.00 89.44 126 PRO A C 1
ATOM 928 O O . PRO A 1 126 ? 1.929 0.644 18.878 1.00 89.44 126 PRO A O 1
ATOM 931 N N . GLY A 1 127 ? 1.987 -1.575 18.524 1.00 89.50 127 GLY A N 1
ATOM 932 C CA . GLY A 1 127 ? 0.610 -1.825 18.962 1.00 89.50 127 GLY A CA 1
ATOM 933 C C . GLY A 1 127 ? -0.467 -1.522 17.913 1.00 89.50 127 GLY A C 1
ATOM 934 O O . GLY A 1 127 ? -1.647 -1.537 18.258 1.00 89.50 127 GLY A O 1
ATOM 935 N N . PHE A 1 128 ? -0.086 -1.251 16.660 1.00 93.44 128 PHE A N 1
ATOM 936 C CA . PHE A 1 128 ? -0.991 -1.154 15.515 1.00 93.44 128 PHE A CA 1
ATOM 937 C C . PHE A 1 128 ? -0.620 -2.188 14.436 1.00 93.44 128 PHE A C 1
ATOM 939 O O . PHE A 1 128 ? 0.563 -2.494 14.269 1.00 93.44 128 PHE A O 1
ATOM 946 N N . PRO A 1 129 ? -1.595 -2.711 13.670 1.00 94.94 129 PRO A N 1
ATOM 947 C CA . PRO A 1 129 ? -3.045 -2.522 13.825 1.00 94.94 129 PRO A CA 1
ATOM 948 C C . PRO A 1 129 ? -3.572 -3.090 15.155 1.00 94.94 129 PRO A C 1
ATOM 950 O O . PRO A 1 129 ? -2.968 -3.992 15.732 1.00 94.94 129 PRO A O 1
ATOM 953 N N . LYS A 1 130 ? -4.712 -2.587 15.637 1.00 94.69 130 LYS A N 1
ATOM 954 C CA . LYS A 1 130 ? -5.405 -3.157 16.805 1.00 94.69 130 LYS A CA 1
ATOM 955 C C . LYS A 1 130 ? -6.915 -3.027 16.706 1.00 94.69 130 LYS A C 1
ATOM 957 O O . LYS A 1 130 ? -7.419 -2.099 16.075 1.00 94.69 130 LYS A O 1
ATOM 962 N N . ILE A 1 131 ? -7.621 -3.932 17.378 1.00 96.00 131 ILE A N 1
ATOM 963 C CA . ILE A 1 131 ? -9.065 -3.815 17.582 1.00 96.00 131 ILE A CA 1
ATOM 964 C C . ILE A 1 131 ? -9.316 -2.896 18.775 1.00 96.00 131 ILE A C 1
ATOM 966 O O . ILE A 1 131 ? -8.693 -3.049 19.826 1.00 96.00 131 ILE A O 1
ATOM 970 N N . VAL A 1 132 ? -10.208 -1.928 18.599 1.00 95.56 132 VAL A N 1
ATOM 971 C CA . VAL A 1 132 ? -10.694 -1.055 19.669 1.00 95.56 132 VAL A CA 1
ATOM 972 C C . VAL A 1 132 ? -12.196 -0.857 19.536 1.00 95.56 132 VAL A C 1
ATOM 974 O O . VAL A 1 132 ? -12.723 -0.789 18.422 1.00 95.56 132 VAL A O 1
ATOM 977 N N . SER A 1 133 ? -12.861 -0.653 20.669 1.00 96.25 133 SER A N 1
ATOM 978 C CA . SER A 1 133 ? -14.234 -0.170 20.664 1.00 96.25 133 SER A CA 1
ATOM 979 C C . SER A 1 133 ? -14.257 1.283 20.201 1.00 96.25 133 SER A C 1
ATOM 981 O O . SER A 1 133 ? -13.539 2.132 20.744 1.00 96.25 133 SER A O 1
ATOM 983 N N . SER A 1 134 ? -15.106 1.598 19.225 1.00 95.25 134 SER A N 1
ATOM 984 C CA . SER A 1 134 ? -15.302 2.955 18.711 1.00 95.25 134 SER A CA 1
ATOM 985 C C . SER A 1 134 ? -15.694 3.946 19.807 1.00 95.25 134 SER A C 1
ATOM 987 O O . SER A 1 134 ? -15.402 5.134 19.694 1.00 95.25 134 SER A O 1
ATOM 989 N N . ASP A 1 135 ? -16.318 3.453 20.878 1.00 94.38 135 ASP A N 1
ATOM 990 C CA . ASP A 1 135 ? -16.790 4.246 22.017 1.00 94.38 135 ASP A CA 1
ATOM 991 C C . ASP A 1 135 ? -15.626 4.844 22.812 1.00 94.38 135 ASP A C 1
ATOM 993 O O . ASP A 1 135 ? -15.744 5.914 23.406 1.00 94.38 135 ASP A O 1
ATOM 997 N N . THR A 1 136 ? -14.473 4.173 22.787 1.00 92.94 136 THR A N 1
ATOM 998 C CA . THR A 1 136 ? -13.256 4.604 23.486 1.00 92.94 136 THR A CA 1
ATOM 999 C C . THR A 1 136 ? -12.430 5.620 22.701 1.00 92.94 136 THR A C 1
ATOM 1001 O O . THR A 1 136 ? -11.430 6.120 23.213 1.00 92.94 136 THR A O 1
ATOM 1004 N N . VAL A 1 137 ? -12.833 5.946 21.468 1.00 93.31 137 VAL A N 1
ATOM 1005 C CA . VAL A 1 137 ? -12.116 6.868 20.581 1.00 93.31 137 VAL A CA 1
ATOM 1006 C C . VAL A 1 137 ? -13.000 8.092 20.303 1.00 93.31 137 VAL A C 1
ATOM 1008 O O . VAL A 1 137 ? -13.845 8.063 19.401 1.00 93.31 137 VAL A O 1
ATOM 1011 N N . PRO A 1 138 ? -12.821 9.201 21.047 1.00 93.81 138 PRO A N 1
ATOM 1012 C CA . PRO A 1 138 ? -13.660 10.383 20.895 1.00 93.81 138 PRO A CA 1
ATOM 1013 C C . PRO A 1 138 ? -13.621 10.942 19.468 1.00 93.81 138 PRO A C 1
ATOM 1015 O O . PRO A 1 138 ? -12.554 11.250 18.938 1.00 93.81 138 PRO A O 1
ATOM 1018 N N . GLY A 1 139 ? -14.798 11.109 18.861 1.00 92.44 139 GLY A N 1
ATOM 1019 C CA . GLY A 1 139 ? -14.971 11.554 17.470 1.00 92.44 139 GLY A CA 1
ATOM 1020 C C . GLY A 1 139 ? -15.441 10.449 16.518 1.00 92.44 139 GLY A C 1
ATOM 1021 O O . GLY A 1 139 ? -15.973 10.744 15.443 1.00 92.44 139 GLY A O 1
ATOM 1022 N N . LEU A 1 140 ? -15.334 9.178 16.918 1.00 93.94 140 LEU A N 1
ATOM 1023 C CA . LEU A 1 140 ? -15.911 8.066 16.166 1.00 93.94 140 LEU A CA 1
ATOM 1024 C C . LEU A 1 140 ? -17.403 7.878 16.469 1.00 93.94 140 LEU A C 1
ATOM 1026 O O . LEU A 1 140 ? -17.935 8.396 17.446 1.00 93.94 140 LEU A O 1
ATOM 1030 N N . ASN A 1 141 ? -18.102 7.186 15.560 1.00 92.88 141 ASN A N 1
ATOM 1031 C CA . ASN A 1 141 ? -19.496 6.815 15.817 1.00 92.88 141 ASN A CA 1
ATOM 1032 C C . ASN A 1 141 ? -19.493 5.630 16.784 1.00 92.88 141 ASN A C 1
ATOM 1034 O O . ASN A 1 141 ? -18.773 4.679 16.482 1.00 92.88 141 ASN A O 1
ATOM 1038 N N . PRO A 1 142 ? -20.279 5.665 17.869 1.00 94.50 142 PRO A N 1
ATOM 1039 C CA . PRO A 1 142 ? -20.288 4.593 18.850 1.00 94.50 142 PRO A CA 1
ATOM 1040 C C . PRO A 1 142 ? -20.976 3.314 18.340 1.00 94.50 142 PRO A C 1
ATOM 1042 O O . PRO A 1 142 ? -21.740 3.358 17.369 1.00 94.50 142 PRO A O 1
ATOM 1045 N N . GLY A 1 143 ? -20.743 2.197 19.034 1.00 94.19 143 GLY A N 1
ATOM 1046 C CA . GLY A 1 143 ? -21.397 0.902 18.818 1.00 94.19 143 GLY A CA 1
ATOM 1047 C C . GLY A 1 143 ? -20.702 -0.049 17.838 1.00 94.19 143 GLY A C 1
ATOM 1048 O O . GLY A 1 143 ? -21.367 -0.930 17.291 1.00 94.19 143 GLY A O 1
ATOM 1049 N N . PHE A 1 144 ? -19.404 0.131 17.582 1.00 96.44 144 PHE A N 1
ATOM 1050 C CA . PHE A 1 144 ? -18.623 -0.717 16.680 1.00 96.44 144 PHE A CA 1
ATOM 1051 C C . PHE A 1 144 ? -17.301 -1.159 17.310 1.00 96.44 144 PHE A C 1
ATOM 1053 O O . PHE A 1 144 ? -16.654 -0.402 18.028 1.00 96.44 144 PHE A O 1
ATOM 1060 N N . GLU A 1 145 ? -16.855 -2.355 16.950 1.00 96.31 145 GLU A N 1
ATOM 1061 C CA . GLU A 1 145 ? -15.488 -2.818 17.161 1.00 96.31 145 GLU A CA 1
ATOM 1062 C C . GLU A 1 145 ? -14.725 -2.633 15.848 1.00 96.31 145 GLU A C 1
ATOM 1064 O O . GLU A 1 145 ? -15.122 -3.159 14.803 1.00 96.31 145 GLU A O 1
ATOM 1069 N N . ILE A 1 146 ? -13.661 -1.832 15.870 1.00 96.62 146 ILE A N 1
ATOM 1070 C CA . ILE A 1 146 ? -12.958 -1.397 14.660 1.00 96.62 146 ILE A CA 1
ATOM 1071 C C . ILE A 1 146 ? -11.490 -1.790 14.678 1.00 96.62 146 ILE A C 1
ATOM 1073 O O . ILE A 1 146 ? -10.845 -1.799 15.722 1.00 96.62 146 ILE A O 1
ATOM 1077 N N . VAL A 1 147 ? -10.945 -2.032 13.491 1.00 97.19 147 VAL A N 1
ATOM 1078 C CA . VAL A 1 147 ? -9.512 -2.205 13.263 1.00 97.19 147 VAL A CA 1
ATOM 1079 C C . VAL A 1 147 ? -8.901 -0.833 13.001 1.00 97.19 147 VAL A C 1
ATOM 1081 O O . VAL A 1 147 ? -9.060 -0.245 11.926 1.00 97.19 147 VAL A O 1
ATOM 1084 N N . LEU A 1 148 ? -8.212 -0.313 14.010 1.00 96.94 148 LEU A N 1
ATOM 1085 C CA . LEU A 1 148 ? -7.507 0.957 13.956 1.00 96.94 148 LEU A CA 1
ATOM 1086 C C . LEU A 1 148 ? -6.075 0.719 13.467 1.00 96.94 148 LEU A C 1
ATOM 1088 O O . LEU A 1 148 ? -5.335 -0.067 14.058 1.00 96.94 148 LEU A O 1
ATOM 1092 N N . LEU A 1 149 ? -5.687 1.410 12.395 1.00 96.44 149 LEU A N 1
ATOM 1093 C CA . LEU A 1 149 ? -4.341 1.344 11.815 1.00 96.44 149 LEU A CA 1
ATOM 1094 C C . LEU A 1 149 ? -3.395 2.395 12.407 1.00 96.44 149 LEU A C 1
ATOM 1096 O O . LEU A 1 149 ? -2.183 2.226 12.369 1.00 96.44 149 LEU A O 1
ATOM 1100 N N . GLY A 1 150 ? -3.934 3.482 12.950 1.00 95.75 150 GLY A N 1
ATOM 1101 C CA . GLY A 1 150 ? -3.150 4.558 13.547 1.00 95.75 150 GLY A CA 1
ATOM 1102 C C . GLY A 1 150 ? -3.996 5.792 13.821 1.00 95.75 150 GLY A C 1
ATOM 1103 O O . GLY A 1 150 ? -5.143 5.889 13.372 1.00 95.75 150 GLY A O 1
ATOM 1104 N N . VAL A 1 151 ? -3.420 6.744 14.546 1.00 95.69 151 VAL A N 1
ATOM 1105 C CA . VAL A 1 151 ? -3.992 8.080 14.755 1.00 95.69 151 VAL A CA 1
ATOM 1106 C C . VAL A 1 151 ? -2.926 9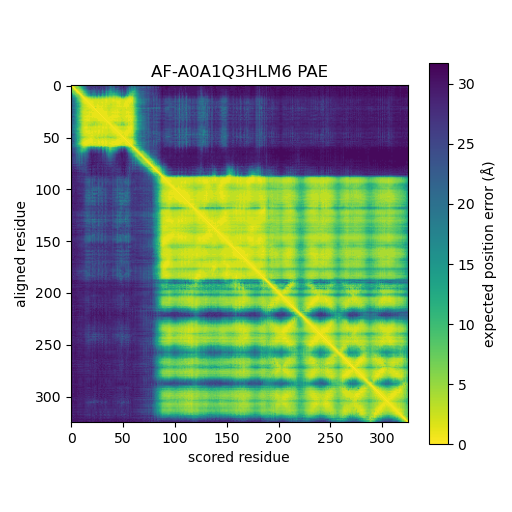.097 14.406 1.00 95.69 151 VAL A C 1
ATOM 1108 O O . VAL A 1 151 ? -1.817 9.015 14.916 1.00 95.69 151 VAL A O 1
ATOM 1111 N N . CYS A 1 152 ? -3.247 10.051 13.546 1.00 94.00 152 CYS A N 1
ATOM 1112 C CA . CYS A 1 152 ? -2.274 11.006 13.044 1.00 94.00 152 CYS A CA 1
ATOM 1113 C C . CYS A 1 152 ? -2.748 12.437 13.156 1.00 94.00 152 CYS A C 1
ATOM 1115 O O . CYS A 1 152 ? -3.923 12.686 12.911 1.00 94.00 152 CYS A O 1
ATOM 1117 N N . PRO A 1 153 ? -1.845 13.394 13.380 1.00 93.38 153 PRO A N 1
ATOM 1118 C CA . PRO A 1 153 ? -2.069 14.766 12.956 1.00 93.38 153 PRO A CA 1
ATOM 1119 C C . PRO A 1 153 ? -2.445 14.790 11.470 1.00 93.38 153 PRO A C 1
ATOM 1121 O O . PRO A 1 153 ? -1.937 14.013 10.657 1.00 93.38 153 PRO A O 1
ATOM 1124 N N . ARG A 1 154 ? -3.410 15.632 11.105 1.00 89.00 154 ARG A N 1
ATOM 1125 C CA . ARG A 1 154 ? -3.979 15.663 9.751 1.00 89.00 154 ARG A CA 1
ATOM 1126 C C . ARG A 1 154 ? -2.948 15.996 8.668 1.00 89.00 154 ARG A C 1
ATOM 1128 O O . ARG A 1 154 ? -3.117 15.580 7.522 1.00 89.00 154 ARG A O 1
ATOM 1135 N N . ASP A 1 155 ? -1.911 16.735 9.007 1.00 86.12 155 ASP A N 1
ATOM 1136 C CA . ASP A 1 155 ? -0.805 17.137 8.142 1.00 86.12 155 ASP A CA 1
ATOM 1137 C C . ASP A 1 155 ? 0.363 16.137 8.132 1.00 86.12 155 ASP A C 1
ATOM 1139 O O . ASP A 1 155 ? 1.026 15.996 7.106 1.00 86.12 155 ASP A O 1
ATOM 1143 N N . GLU A 1 156 ? 0.562 15.376 9.206 1.00 87.31 156 GLU A N 1
ATOM 1144 C CA . GLU A 1 156 ? 1.580 14.321 9.281 1.00 87.31 156 GLU A CA 1
ATOM 1145 C C . GLU A 1 156 ? 1.106 13.014 8.629 1.00 87.31 156 GLU A C 1
ATOM 1147 O O . GLU A 1 156 ? -0.082 12.710 8.636 1.00 87.31 156 GLU A O 1
ATOM 1152 N N . GLY A 1 157 ? 2.011 12.214 8.052 1.00 81.88 157 GLY A N 1
ATOM 1153 C CA . GLY A 1 157 ? 1.684 10.890 7.491 1.00 81.88 157 GLY A CA 1
ATOM 1154 C C . GLY A 1 157 ? 0.718 10.906 6.294 1.00 81.88 157 GLY A C 1
ATOM 1155 O O . GLY A 1 157 ? 0.049 9.910 6.007 1.00 81.88 157 GLY A O 1
ATOM 1156 N N . ARG A 1 158 ? 0.551 12.060 5.631 1.00 86.88 158 ARG A N 1
ATOM 1157 C CA . ARG A 1 158 ? -0.442 12.266 4.564 1.00 86.88 158 ARG A CA 1
ATOM 1158 C C . ARG A 1 158 ? -0.242 11.311 3.390 1.00 86.88 158 ARG A C 1
ATOM 1160 O O . ARG A 1 158 ? -1.227 10.777 2.877 1.00 86.88 158 ARG A O 1
ATOM 1167 N N . ASP A 1 159 ? 1.004 11.110 2.977 1.00 86.06 159 ASP A N 1
ATOM 1168 C CA . ASP A 1 159 ? 1.332 10.272 1.827 1.00 86.06 159 ASP A CA 1
ATOM 1169 C C . ASP A 1 159 ? 1.172 8.788 2.175 1.00 86.06 159 ASP A C 1
ATOM 1171 O O . ASP A 1 159 ? 0.557 8.049 1.412 1.00 86.06 159 ASP A O 1
ATOM 1175 N N . GLU A 1 160 ? 1.583 8.351 3.366 1.00 88.56 160 GLU A N 1
ATOM 1176 C CA . GLU A 1 160 ? 1.352 6.991 3.864 1.00 88.56 160 GLU A CA 1
ATOM 1177 C C . GLU A 1 160 ? -0.146 6.669 3.909 1.00 88.56 160 GLU A C 1
ATOM 1179 O O . GLU A 1 160 ? -0.584 5.634 3.400 1.00 88.56 160 GLU A O 1
ATOM 1184 N N . ARG A 1 161 ? -0.965 7.583 4.448 1.00 90.69 161 ARG A N 1
ATOM 1185 C CA . ARG A 1 161 ? -2.429 7.435 4.451 1.00 90.69 161 ARG A CA 1
ATOM 1186 C C . ARG A 1 161 ? -3.002 7.387 3.041 1.00 90.69 161 ARG A C 1
ATOM 1188 O O . ARG A 1 161 ? -3.872 6.559 2.762 1.00 90.69 161 ARG A O 1
ATOM 1195 N N . ALA A 1 162 ? -2.526 8.253 2.146 1.00 88.44 162 ALA A N 1
ATOM 1196 C CA . ALA A 1 162 ? -2.945 8.252 0.750 1.00 88.44 162 ALA A CA 1
ATOM 1197 C C . ALA A 1 162 ? -2.595 6.924 0.064 1.00 88.44 162 ALA A C 1
ATOM 1199 O O . ALA A 1 162 ? -3.429 6.390 -0.666 1.00 88.44 162 ALA A O 1
ATOM 1200 N N . TYR A 1 163 ? -1.419 6.357 0.343 1.00 88.12 163 TYR A N 1
ATOM 1201 C CA . TYR A 1 163 ? -0.986 5.065 -0.188 1.00 88.12 163 TYR A CA 1
ATOM 1202 C C . TYR A 1 163 ? -1.857 3.917 0.315 1.00 88.12 163 TYR A C 1
ATOM 1204 O O . TYR A 1 163 ? -2.376 3.142 -0.493 1.00 88.12 163 TYR A O 1
ATOM 1212 N N . ILE A 1 164 ? -2.094 3.859 1.631 1.00 90.56 164 ILE A N 1
ATOM 1213 C CA . ILE A 1 164 ? -2.977 2.862 2.245 1.00 90.56 164 ILE A CA 1
ATOM 1214 C C . ILE A 1 164 ? -4.362 2.926 1.596 1.00 90.56 164 ILE A C 1
ATOM 1216 O O . ILE A 1 164 ? -4.876 1.907 1.145 1.00 90.56 164 ILE A O 1
ATOM 1220 N N . LYS A 1 165 ? -4.947 4.120 1.457 1.00 88.75 165 LYS A N 1
ATOM 1221 C CA . LYS A 1 165 ? -6.277 4.296 0.850 1.00 88.75 165 LYS A CA 1
ATOM 1222 C C . LYS A 1 165 ? -6.305 3.999 -0.645 1.00 88.75 165 LYS A C 1
ATOM 1224 O O . LYS A 1 165 ? -7.313 3.511 -1.148 1.00 88.75 165 LYS A O 1
ATOM 1229 N N . ALA A 1 166 ? -5.226 4.280 -1.368 1.00 85.25 166 ALA A N 1
ATOM 1230 C CA . ALA A 1 166 ? -5.141 3.984 -2.794 1.00 85.25 166 ALA A CA 1
ATOM 1231 C C . ALA A 1 166 ? -5.168 2.468 -3.055 1.00 85.25 166 ALA A C 1
ATOM 1233 O O . ALA A 1 166 ? -5.819 2.015 -4.000 1.00 85.25 166 ALA A O 1
ATOM 1234 N N . LEU A 1 167 ? -4.508 1.684 -2.197 1.00 84.62 167 LEU A N 1
ATOM 1235 C CA . LEU A 1 167 ? -4.520 0.222 -2.266 1.00 84.62 167 LEU A CA 1
ATOM 1236 C C . LEU A 1 167 ? -5.778 -0.385 -1.632 1.00 84.62 167 LEU A C 1
ATOM 1238 O O . LEU A 1 167 ? -6.293 -1.389 -2.132 1.00 84.62 167 LEU A O 1
ATOM 1242 N N . HIS A 1 168 ? -6.309 0.247 -0.587 1.00 85.88 168 HIS A N 1
ATOM 1243 C CA . HIS A 1 168 ? -7.431 -0.230 0.221 1.00 85.88 168 HIS A CA 1
ATOM 1244 C C . HIS A 1 168 ? -8.498 0.870 0.357 1.00 85.88 168 HIS A C 1
ATOM 1246 O O . HIS A 1 168 ? -8.581 1.545 1.385 1.00 85.88 168 HIS A O 1
ATOM 1252 N N . PRO A 1 169 ? -9.342 1.066 -0.673 1.00 82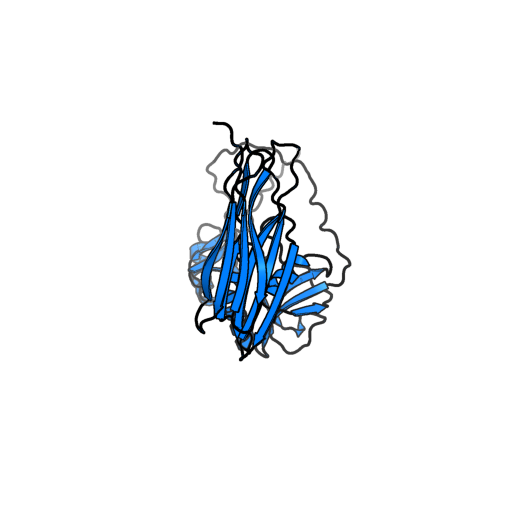.31 169 PRO A N 1
ATOM 1253 C CA . PRO A 1 169 ? -10.232 2.228 -0.785 1.00 82.31 169 PRO A CA 1
ATOM 1254 C C . PRO A 1 169 ? -11.375 2.273 0.236 1.00 82.31 169 PRO A C 1
ATOM 1256 O O . PRO A 1 169 ? -12.069 3.282 0.323 1.00 82.31 169 PRO A O 1
ATOM 1259 N N . PHE A 1 170 ? -11.590 1.195 0.990 1.00 85.75 170 PHE A N 1
ATOM 1260 C CA . PHE A 1 170 ? -12.539 1.151 2.102 1.00 85.75 170 PHE A CA 1
ATOM 1261 C C . PHE A 1 170 ? -11.925 1.628 3.427 1.00 85.75 170 PHE A C 1
ATOM 1263 O O . PHE A 1 170 ? -12.670 1.914 4.361 1.00 85.75 170 PHE A O 1
ATOM 1270 N N . THR A 1 171 ? -10.595 1.784 3.491 1.00 92.56 171 THR A N 1
ATOM 1271 C CA . THR A 1 171 ? -9.939 2.459 4.615 1.00 92.56 171 THR A CA 1
ATOM 1272 C C . THR A 1 171 ? -10.418 3.903 4.643 1.00 92.56 171 THR A C 1
ATOM 1274 O O . THR A 1 171 ? -10.341 4.619 3.639 1.00 92.56 171 THR A O 1
ATOM 1277 N N . TYR A 1 172 ? -10.899 4.355 5.793 1.00 92.50 172 TYR A N 1
ATOM 1278 C CA . TYR A 1 172 ? -11.404 5.709 5.953 1.00 92.50 172 TYR A CA 1
ATOM 1279 C C . TYR A 1 172 ? -10.682 6.445 7.074 1.00 92.50 172 TYR A C 1
ATOM 1281 O O . TYR A 1 172 ? -10.099 5.859 7.983 1.00 92.50 172 TYR A O 1
ATOM 1289 N N . GLU A 1 173 ? -10.719 7.769 6.977 1.00 94.81 173 GLU A N 1
ATOM 1290 C CA . GLU A 1 173 ? -10.186 8.669 7.990 1.00 94.81 173 GLU A CA 1
ATOM 1291 C C . GLU A 1 173 ? -11.350 9.355 8.691 1.00 94.81 173 GLU A C 1
ATOM 1293 O O . GLU A 1 173 ? -12.317 9.762 8.037 1.00 94.81 173 GLU A O 1
ATOM 1298 N N . LYS A 1 174 ? -11.260 9.507 10.010 1.00 95.31 174 LYS A N 1
ATOM 1299 C CA . LYS A 1 174 ? -12.249 10.268 10.771 1.00 95.31 174 LYS A CA 1
ATOM 1300 C C . LYS A 1 174 ? -11.570 11.164 11.806 1.00 95.31 174 LYS A C 1
ATOM 1302 O O . LYS A 1 174 ? -10.661 10.682 12.479 1.00 95.31 174 LYS A O 1
ATOM 1307 N N . PRO A 1 175 ? -11.986 12.436 11.947 1.00 95.50 175 PRO A N 1
ATOM 1308 C CA . PRO A 1 175 ? -11.450 13.310 12.982 1.00 95.50 175 PRO A CA 1
ATOM 1309 C C . PRO A 1 175 ? -11.670 12.733 14.380 1.00 95.50 175 PRO A C 1
ATOM 1311 O O . PRO A 1 175 ? -12.765 12.259 14.691 1.00 95.50 175 PRO A O 1
ATOM 1314 N N . VAL A 1 176 ? -10.640 12.797 15.218 1.00 95.62 176 VAL A N 1
ATOM 1315 C CA . VAL A 1 176 ? -10.659 12.320 16.606 1.00 95.62 176 VAL A CA 1
ATOM 1316 C C . VAL A 1 176 ? -10.000 13.327 17.544 1.00 95.62 176 VAL A C 1
ATOM 1318 O O . VAL A 1 176 ? -9.334 14.265 17.107 1.00 95.62 176 VAL A O 1
ATOM 1321 N N . LYS A 1 177 ? -10.226 13.175 18.851 1.00 92.62 177 LYS A N 1
ATOM 1322 C CA . LYS A 1 177 ? -9.699 14.081 19.883 1.00 92.62 177 LYS A CA 1
ATOM 1323 C C . LYS A 1 177 ? -9.241 13.306 21.111 1.00 92.62 177 LYS A C 1
ATOM 1325 O O . LYS A 1 177 ? -9.831 12.285 21.441 1.00 92.62 177 LYS A O 1
ATOM 1330 N N . GLY A 1 178 ? -8.241 13.835 21.819 1.00 85.00 178 GLY A N 1
ATOM 1331 C CA . GLY A 1 178 ? -7.809 13.293 23.113 1.00 85.00 178 GLY A CA 1
ATOM 1332 C C . GLY A 1 178 ? -7.179 11.900 23.035 1.00 85.00 178 GLY A C 1
ATOM 1333 O O . GLY A 1 178 ? -7.232 11.158 24.009 1.00 85.00 178 GLY A O 1
ATOM 1334 N N . VAL A 1 179 ? -6.609 11.538 21.883 1.00 88.38 179 VAL A N 1
ATOM 1335 C CA . VAL A 1 179 ? -5.921 10.261 21.661 1.00 88.38 179 VAL A CA 1
ATOM 1336 C C . VAL A 1 179 ? -4.469 10.549 21.304 1.00 88.38 179 VAL A C 1
ATOM 1338 O O . VAL A 1 179 ? -4.189 11.512 20.596 1.00 88.38 179 VAL A O 1
ATOM 1341 N N . GLN A 1 180 ? -3.544 9.725 21.789 1.00 88.88 180 GLN A N 1
ATOM 1342 C CA . GLN A 1 180 ? -2.132 9.853 21.445 1.00 88.88 180 GLN A CA 1
ATOM 1343 C C . GLN A 1 180 ? -1.902 9.548 19.958 1.00 88.88 180 GLN A C 1
ATOM 1345 O O . GLN A 1 180 ? -2.414 8.555 19.434 1.00 88.88 180 GLN A O 1
ATOM 1350 N N . ALA A 1 181 ? -1.115 10.395 19.292 1.00 92.12 181 ALA A N 1
ATOM 1351 C CA . ALA A 1 181 ? -0.701 10.176 17.914 1.00 92.12 181 ALA A CA 1
ATOM 1352 C C . ALA A 1 181 ? 0.222 8.949 17.799 1.00 92.12 181 ALA A C 1
ATOM 1354 O O . ALA A 1 181 ? 1.146 8.756 18.587 1.00 92.12 181 ALA A O 1
ATOM 1355 N N . ALA A 1 182 ? -0.047 8.128 16.792 1.00 93.44 182 ALA A N 1
ATOM 1356 C CA . ALA A 1 182 ? 0.682 6.934 16.408 1.00 93.44 182 ALA A CA 1
ATOM 1357 C C . ALA A 1 182 ? 0.478 6.723 14.899 1.00 93.44 182 ALA A C 1
ATOM 1359 O O . ALA A 1 182 ? -0.495 6.095 14.466 1.00 93.44 182 ALA A O 1
ATOM 1360 N N . CYS A 1 183 ? 1.367 7.313 14.099 1.00 91.94 183 CYS A N 1
ATOM 1361 C CA . CYS A 1 183 ? 1.249 7.317 12.646 1.00 91.94 183 CYS A CA 1
ATOM 1362 C C . CYS A 1 183 ? 1.929 6.128 11.973 1.00 91.94 183 CYS A C 1
ATOM 1364 O O . CYS A 1 183 ? 3.022 5.738 12.393 1.00 91.94 183 CYS A O 1
ATOM 1366 N N . PRO A 1 184 ? 1.349 5.590 10.882 1.00 91.94 184 PRO A N 1
ATOM 1367 C CA . PRO A 1 184 ? 2.143 4.843 9.927 1.00 91.94 184 PRO A CA 1
ATOM 1368 C C . PRO A 1 184 ? 3.200 5.762 9.308 1.00 91.94 184 PRO A C 1
ATOM 1370 O O . PRO A 1 184 ? 2.942 6.938 9.057 1.00 91.94 184 PRO A O 1
ATOM 1373 N N . THR A 1 185 ? 4.381 5.210 9.070 1.00 91.00 185 THR A N 1
ATOM 1374 C CA . THR A 1 185 ? 5.538 5.922 8.516 1.00 91.00 185 THR A CA 1
ATOM 1375 C C . THR A 1 185 ? 6.153 5.117 7.385 1.00 91.00 185 THR A C 1
ATOM 1377 O O . THR A 1 185 ? 6.071 3.887 7.376 1.00 91.00 185 THR A O 1
ATOM 1380 N N . TRP A 1 186 ? 6.796 5.777 6.428 1.00 87.81 186 TRP A N 1
ATOM 1381 C CA . TRP A 1 186 ? 7.631 5.066 5.463 1.00 87.81 186 TRP A CA 1
ATOM 1382 C C . TRP A 1 186 ? 8.775 4.310 6.165 1.00 87.81 186 TRP A C 1
ATOM 1384 O O . TRP A 1 186 ? 9.431 4.827 7.070 1.00 87.81 186 TRP A O 1
ATOM 1394 N N . VAL A 1 187 ? 9.041 3.071 5.740 1.00 83.94 187 VAL A N 1
ATOM 1395 C CA . VAL A 1 187 ? 10.175 2.264 6.235 1.00 83.94 187 VAL A CA 1
ATOM 1396 C C . VAL A 1 187 ? 11.513 2.923 5.899 1.00 83.94 187 VAL A C 1
ATOM 1398 O O . VAL A 1 187 ? 12.435 2.874 6.714 1.00 83.94 187 VAL A O 1
ATOM 1401 N N . GLU A 1 188 ? 11.585 3.577 4.740 1.00 77.25 188 GLU A N 1
ATOM 1402 C CA . GLU A 1 188 ? 12.694 4.424 4.307 1.00 77.25 188 GLU A CA 1
ATOM 1403 C C . GLU A 1 188 ? 12.284 5.895 4.420 1.00 77.25 188 GLU A C 1
ATOM 1405 O O . GLU A 1 188 ? 11.233 6.273 3.908 1.00 77.25 188 GLU A O 1
ATOM 1410 N N . GLN A 1 189 ? 13.137 6.752 4.985 1.00 61.78 189 GLN A N 1
ATOM 1411 C CA . GLN A 1 189 ? 12.886 8.199 5.104 1.00 61.78 189 GLN A CA 1
ATOM 1412 C C . GLN A 1 189 ? 13.035 8.965 3.772 1.00 61.78 189 GLN A C 1
ATOM 1414 O O . GLN A 1 189 ? 13.412 10.133 3.748 1.00 61.78 189 GLN A O 1
ATOM 1419 N N . LYS A 1 190 ? 12.761 8.314 2.639 1.00 65.69 190 LYS A N 1
ATOM 1420 C CA . LYS A 1 190 ? 12.730 8.970 1.330 1.00 65.69 190 LYS A CA 1
ATOM 1421 C C . LYS A 1 190 ? 11.335 9.537 1.125 1.00 65.69 190 LYS A C 1
ATOM 1423 O O . LYS A 1 190 ? 10.360 8.804 1.265 1.00 65.69 190 LYS A O 1
ATOM 1428 N N . SER A 1 191 ? 11.228 10.816 0.772 1.00 59.88 191 SER A N 1
ATOM 1429 C CA . SER A 1 191 ? 9.947 11.420 0.401 1.00 59.88 191 SER A CA 1
ATOM 1430 C C . SER A 1 191 ? 9.333 10.634 -0.758 1.00 59.88 191 SER A C 1
ATOM 1432 O O . SER A 1 191 ? 9.886 10.621 -1.859 1.00 59.88 191 SER A O 1
ATOM 1434 N N . LYS A 1 192 ? 8.208 9.955 -0.519 1.00 72.25 192 LYS A N 1
ATOM 1435 C CA . LYS A 1 192 ? 7.492 9.212 -1.558 1.00 72.25 192 LYS A CA 1
ATOM 1436 C C . LYS A 1 192 ? 6.199 9.948 -1.891 1.00 72.25 192 LYS A C 1
ATOM 1438 O O . LYS A 1 192 ? 5.329 10.093 -1.042 1.00 72.25 192 LYS A O 1
ATOM 1443 N N . ALA A 1 193 ? 6.066 10.395 -3.132 1.00 73.06 193 ALA A N 1
ATOM 1444 C CA . ALA A 1 193 ? 4.822 10.932 -3.653 1.00 73.06 193 ALA A CA 1
ATOM 1445 C C . ALA A 1 193 ? 3.895 9.783 -4.062 1.00 73.06 193 ALA A C 1
ATOM 1447 O O . ALA A 1 193 ? 4.299 8.868 -4.786 1.00 73.06 193 ALA A O 1
ATOM 1448 N N . VAL A 1 194 ? 2.638 9.857 -3.634 1.00 76.81 194 VAL A N 1
ATOM 1449 C CA . VAL A 1 194 ? 1.599 8.891 -4.000 1.00 76.81 194 VAL A CA 1
ATOM 1450 C C . VAL A 1 194 ? 0.650 9.531 -4.998 1.00 76.81 194 VAL A C 1
ATOM 1452 O O . VAL A 1 194 ? -0.028 10.508 -4.691 1.00 76.81 194 VAL A O 1
ATOM 1455 N N . ASN A 1 195 ? 0.558 8.943 -6.186 1.00 77.44 195 ASN A N 1
ATOM 1456 C CA . ASN A 1 195 ? -0.315 9.397 -7.256 1.00 77.44 195 ASN A CA 1
ATOM 1457 C C . ASN A 1 195 ? -1.320 8.293 -7.606 1.00 77.44 195 ASN A C 1
ATOM 1459 O O . ASN A 1 195 ? -0.976 7.274 -8.208 1.00 77.44 195 ASN A O 1
ATOM 1463 N N . LEU A 1 196 ? -2.592 8.490 -7.251 1.00 73.56 196 LEU A N 1
ATOM 1464 C CA . LEU A 1 196 ? -3.671 7.651 -7.774 1.00 73.56 196 LEU A CA 1
ATOM 1465 C C . LEU A 1 196 ? -3.929 8.054 -9.228 1.00 73.56 196 LEU A C 1
ATOM 1467 O O . LEU A 1 196 ? -4.549 9.080 -9.497 1.00 73.56 196 LEU A O 1
ATOM 1471 N N . GLN A 1 197 ? -3.452 7.240 -10.165 1.00 75.12 197 GLN A N 1
ATOM 1472 C CA . GLN A 1 197 ? -3.494 7.567 -11.587 1.00 75.12 197 GLN A CA 1
ATOM 1473 C C . GLN A 1 197 ? -4.899 7.401 -12.168 1.00 75.12 197 GLN A C 1
ATOM 1475 O O . GLN A 1 197 ? -5.389 8.254 -12.911 1.00 75.12 197 GLN A O 1
ATOM 1480 N N . ARG A 1 198 ? -5.568 6.280 -11.863 1.00 79.94 198 ARG A N 1
ATOM 1481 C CA . ARG A 1 198 ? -6.902 6.001 -12.408 1.00 79.94 198 ARG A CA 1
ATOM 1482 C C . ARG A 1 198 ? -7.633 4.925 -11.620 1.00 79.94 198 ARG A C 1
ATOM 1484 O O . ARG A 1 198 ? -7.028 3.937 -11.222 1.00 79.94 198 ARG A O 1
ATOM 1491 N N . THR A 1 199 ? -8.950 5.061 -11.513 1.00 84.06 199 THR A N 1
ATOM 1492 C CA . THR A 1 199 ? -9.843 3.984 -11.070 1.00 84.06 199 THR A CA 1
ATOM 1493 C C . THR A 1 199 ? -10.931 3.778 -12.112 1.00 84.06 199 THR A C 1
ATOM 1495 O O . THR A 1 199 ? -11.559 4.740 -12.554 1.00 84.06 199 THR A O 1
ATOM 1498 N N . VAL A 1 200 ? -11.163 2.529 -12.510 1.00 86.19 200 VAL A N 1
ATOM 1499 C CA . VAL A 1 200 ? -12.204 2.157 -13.474 1.00 86.19 200 VAL A CA 1
ATOM 1500 C C . VAL A 1 200 ? -13.059 1.048 -12.884 1.00 86.19 200 VAL A C 1
ATOM 1502 O O . VAL A 1 200 ? -12.539 0.091 -12.318 1.00 86.19 200 VAL A O 1
ATOM 1505 N N . LYS A 1 201 ? -14.380 1.180 -13.009 1.00 87.00 201 LYS A N 1
ATOM 1506 C CA . LYS A 1 201 ? -15.357 0.202 -12.523 1.00 87.00 201 LYS A CA 1
ATOM 1507 C C . LYS A 1 201 ? -16.116 -0.408 -13.696 1.00 87.00 201 LYS A C 1
ATOM 1509 O O . LYS A 1 201 ? -16.494 0.305 -14.624 1.00 87.00 201 LYS A O 1
ATOM 1514 N N . GLY A 1 202 ? -16.400 -1.703 -13.642 1.00 82.75 202 GLY A N 1
ATOM 1515 C CA . GLY A 1 202 ? -17.312 -2.352 -14.580 1.00 82.75 202 GLY A CA 1
ATOM 1516 C C . GLY A 1 202 ? -17.568 -3.817 -14.240 1.00 82.75 202 GLY A C 1
ATOM 1517 O O . GLY A 1 202 ? -16.674 -4.504 -13.776 1.00 82.75 202 GLY A O 1
ATOM 1518 N N . LYS A 1 203 ? -18.795 -4.304 -14.474 1.00 82.44 203 LYS A N 1
ATOM 1519 C CA . LYS A 1 203 ? -19.202 -5.710 -14.241 1.00 82.44 203 LYS A CA 1
ATOM 1520 C C . LYS A 1 203 ? -18.802 -6.277 -12.859 1.00 82.44 203 LYS A C 1
ATOM 1522 O O . LYS A 1 203 ? -18.375 -7.420 -12.770 1.00 82.44 203 LYS A O 1
ATOM 1527 N N . GLY A 1 204 ? -18.923 -5.481 -11.794 1.00 84.81 204 GLY A N 1
ATOM 1528 C CA . GLY A 1 204 ? -18.540 -5.914 -10.442 1.00 84.81 204 GLY A CA 1
ATOM 1529 C C . GLY A 1 204 ? -17.028 -6.042 -10.225 1.00 84.81 204 GLY A C 1
ATOM 1530 O O . GLY A 1 204 ? -16.618 -6.688 -9.274 1.00 84.81 204 GLY A O 1
ATOM 1531 N N . LEU A 1 205 ? -16.209 -5.445 -11.092 1.00 89.12 205 LEU A N 1
ATOM 1532 C CA . LEU A 1 205 ? -14.759 -5.345 -10.973 1.00 89.12 205 LEU A CA 1
ATOM 1533 C C . LEU A 1 205 ? -14.370 -3.867 -10.874 1.00 89.12 205 LEU A C 1
ATOM 1535 O O . LEU A 1 205 ? -14.879 -3.021 -11.615 1.00 89.12 205 LEU A O 1
ATOM 1539 N N . THR A 1 206 ? -13.459 -3.561 -9.962 1.00 90.69 206 THR A N 1
ATOM 1540 C CA . THR A 1 206 ? -12.795 -2.267 -9.832 1.00 90.69 206 THR A CA 1
ATOM 1541 C C . THR A 1 206 ? -11.309 -2.465 -10.085 1.00 90.69 206 THR A C 1
ATOM 1543 O O . THR A 1 206 ? -10.670 -3.257 -9.396 1.00 90.69 206 THR A O 1
ATOM 1546 N N . LEU A 1 207 ? -10.760 -1.739 -11.058 1.00 90.12 207 LEU A N 1
ATOM 1547 C CA . LEU A 1 207 ? -9.325 -1.660 -11.309 1.00 90.12 207 LEU A CA 1
ATOM 1548 C C . LEU A 1 207 ? -8.809 -0.295 -10.856 1.00 90.12 207 LEU A C 1
ATOM 1550 O O . LEU A 1 207 ? -9.266 0.731 -11.364 1.00 90.12 207 LEU A O 1
ATOM 1554 N N . SER A 1 208 ? -7.852 -0.284 -9.933 1.00 89.25 208 SER A N 1
ATOM 1555 C CA . SER A 1 208 ? -7.155 0.926 -9.481 1.00 89.25 208 SER A CA 1
ATOM 1556 C C . SER A 1 208 ? -5.697 0.879 -9.908 1.00 89.25 208 SER A C 1
ATOM 1558 O O . SER A 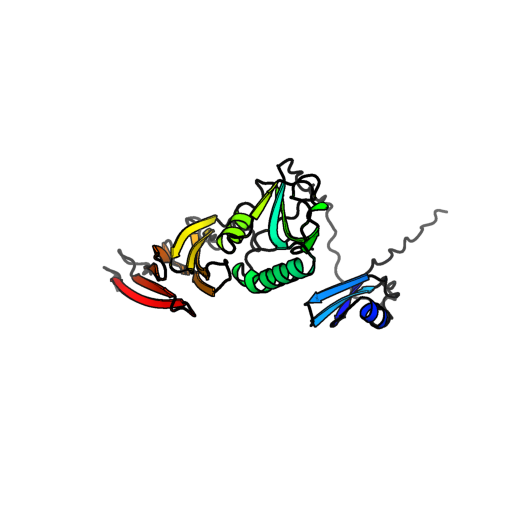1 208 ? -5.043 -0.147 -9.745 1.00 89.25 208 SER A O 1
ATOM 1560 N N . VAL A 1 209 ? -5.184 1.987 -10.438 1.00 89.19 209 VAL A N 1
ATOM 1561 C CA . VAL A 1 209 ? -3.766 2.151 -10.756 1.00 89.19 209 VAL A CA 1
ATOM 1562 C C . VAL A 1 209 ? -3.154 3.151 -9.789 1.00 89.19 209 VAL A C 1
ATOM 1564 O O . VAL A 1 209 ? -3.534 4.324 -9.779 1.00 89.19 209 VAL A O 1
ATOM 1567 N N . VAL A 1 210 ? -2.218 2.666 -8.983 1.00 88.88 210 VAL A N 1
ATOM 1568 C CA . VAL A 1 210 ? -1.508 3.421 -7.952 1.00 88.88 210 VAL A CA 1
ATOM 1569 C C . VAL A 1 210 ? -0.057 3.560 -8.382 1.00 88.88 210 VAL A C 1
ATOM 1571 O O . VAL A 1 210 ? 0.599 2.560 -8.667 1.00 88.88 210 VAL A O 1
ATOM 1574 N N . GLU A 1 211 ? 0.437 4.790 -8.440 1.00 87.62 211 GLU A N 1
ATOM 1575 C CA . GLU A 1 211 ? 1.843 5.099 -8.674 1.00 87.62 211 GLU A CA 1
ATOM 1576 C C . GLU A 1 211 ? 2.454 5.641 -7.385 1.00 87.62 211 GLU A C 1
ATOM 1578 O O . GLU A 1 211 ? 1.948 6.593 -6.792 1.00 87.62 211 GLU A O 1
ATOM 1583 N N . LEU A 1 212 ? 3.556 5.036 -6.967 1.00 85.56 212 LEU A N 1
ATOM 1584 C CA . LEU A 1 212 ? 4.428 5.547 -5.925 1.00 85.56 212 LEU A CA 1
ATOM 1585 C C . LEU A 1 212 ? 5.709 6.034 -6.595 1.00 85.56 212 LEU A C 1
ATOM 1587 O O . LEU A 1 212 ? 6.322 5.277 -7.342 1.00 85.56 212 LEU A O 1
ATOM 1591 N N . ALA A 1 213 ? 6.114 7.272 -6.345 1.00 83.38 213 ALA A N 1
ATOM 1592 C CA . ALA A 1 213 ? 7.326 7.847 -6.913 1.00 83.38 213 ALA A CA 1
ATOM 1593 C C . ALA A 1 213 ? 8.211 8.410 -5.804 1.00 83.38 213 ALA A C 1
ATOM 1595 O O . ALA A 1 213 ? 7.713 9.074 -4.901 1.00 83.38 213 ALA A O 1
ATOM 1596 N N . TRP A 1 214 ? 9.516 8.179 -5.867 1.00 78.44 214 TRP A N 1
ATOM 1597 C CA . TRP A 1 214 ? 10.470 8.771 -4.929 1.00 78.44 214 TRP A CA 1
ATOM 1598 C C . TRP A 1 214 ? 11.740 9.196 -5.663 1.00 78.44 214 TRP A C 1
ATOM 1600 O O . TRP A 1 214 ? 12.110 8.560 -6.654 1.00 78.44 214 TRP A O 1
ATOM 1610 N N . PRO A 1 215 ? 12.414 10.266 -5.212 1.00 72.69 215 PRO A N 1
ATOM 1611 C CA . PRO A 1 215 ? 13.721 10.605 -5.737 1.00 72.69 215 PRO A CA 1
ATOM 1612 C C . PRO A 1 215 ? 14.718 9.524 -5.310 1.00 72.69 215 PRO A C 1
ATOM 1614 O O . PRO A 1 215 ? 14.762 9.119 -4.146 1.00 72.69 215 PRO A O 1
ATOM 1617 N N . GLU A 1 216 ? 15.515 9.043 -6.254 1.00 69.50 216 GLU A N 1
ATOM 1618 C CA . GLU A 1 216 ? 16.730 8.308 -5.934 1.00 69.50 216 GLU A CA 1
ATOM 1619 C C . GLU A 1 216 ? 17.881 9.315 -5.913 1.00 69.50 216 GLU A C 1
ATOM 1621 O O . GLU A 1 216 ? 18.129 10.011 -6.903 1.00 69.50 216 GLU A O 1
ATOM 1626 N N . GLU A 1 217 ? 18.507 9.474 -4.744 1.00 62.00 217 GLU A N 1
ATOM 1627 C CA . GLU A 1 217 ? 19.726 10.269 -4.638 1.00 62.00 217 GLU A CA 1
ATOM 1628 C C . GLU A 1 217 ? 20.854 9.510 -5.342 1.00 62.00 217 GLU A C 1
ATOM 1630 O O . GLU A 1 217 ? 21.005 8.307 -5.105 1.00 62.00 217 GLU A O 1
ATOM 1635 N N . PRO A 1 218 ? 21.627 10.171 -6.220 1.00 59.25 218 PRO A N 1
ATOM 1636 C CA . PRO A 1 218 ? 22.810 9.550 -6.794 1.00 59.25 218 PRO A CA 1
ATOM 1637 C C . PRO A 1 218 ? 23.776 9.184 -5.661 1.00 59.25 218 PRO A C 1
ATOM 1639 O O . PRO A 1 218 ? 23.970 9.974 -4.735 1.00 59.25 218 PRO A O 1
ATOM 1642 N N . GLU A 1 219 ? 24.392 8.001 -5.727 1.00 57.06 219 GLU A N 1
ATOM 1643 C CA . GLU A 1 219 ? 25.468 7.664 -4.794 1.00 57.06 219 GLU A CA 1
ATOM 1644 C C . GLU A 1 219 ? 26.565 8.734 -4.903 1.00 57.06 219 GLU A C 1
ATOM 1646 O O . GLU A 1 219 ? 27.004 9.101 -5.995 1.00 57.06 219 GLU A O 1
ATOM 1651 N N . ALA A 1 220 ? 26.916 9.322 -3.761 1.00 54.19 220 ALA A N 1
ATOM 1652 C CA . ALA A 1 220 ? 27.668 10.564 -3.674 1.00 54.19 220 ALA A CA 1
ATOM 1653 C C . ALA A 1 220 ? 29.087 10.445 -4.263 1.00 54.19 220 ALA A C 1
ATOM 1655 O O . ALA A 1 220 ? 30.035 10.079 -3.572 1.00 54.19 220 ALA A O 1
ATOM 1656 N N . SER A 1 221 ? 29.243 10.820 -5.530 1.00 53.34 221 SER A N 1
ATOM 1657 C CA . SER A 1 221 ? 30.527 11.225 -6.126 1.00 53.34 221 SER A CA 1
ATOM 1658 C C . SER A 1 221 ? 30.369 12.120 -7.359 1.00 53.34 221 SER A C 1
ATOM 1660 O O . SER A 1 221 ? 31.276 12.895 -7.655 1.00 53.34 221 SER A O 1
ATOM 1662 N N . ASP A 1 222 ? 29.205 12.122 -8.012 1.00 49.75 222 ASP A N 1
ATOM 1663 C CA . ASP A 1 222 ? 28.962 12.946 -9.195 1.00 49.75 222 ASP A CA 1
ATOM 1664 C C . ASP A 1 222 ? 28.071 14.165 -8.895 1.00 49.75 222 ASP A C 1
ATOM 1666 O O . ASP A 1 222 ? 26.845 14.156 -9.017 1.00 49.75 222 ASP A O 1
ATOM 1670 N N . LEU A 1 223 ? 28.725 15.260 -8.507 1.00 49.66 223 LEU A N 1
ATOM 1671 C CA . LEU A 1 223 ? 28.140 16.515 -8.008 1.00 49.66 223 LEU A CA 1
ATOM 1672 C C . LEU A 1 223 ? 27.404 17.375 -9.064 1.00 49.66 223 LEU A C 1
ATOM 1674 O O . LEU A 1 223 ? 27.410 18.601 -8.974 1.00 49.66 223 LEU A O 1
ATOM 1678 N N . SER A 1 224 ? 26.760 16.777 -10.072 1.00 57.56 224 SER A N 1
ATOM 1679 C CA . SER A 1 224 ? 26.031 17.543 -11.102 1.00 57.56 224 SER A CA 1
ATOM 1680 C C . SER A 1 224 ? 24.678 16.974 -11.545 1.00 57.56 224 SER A C 1
ATOM 1682 O 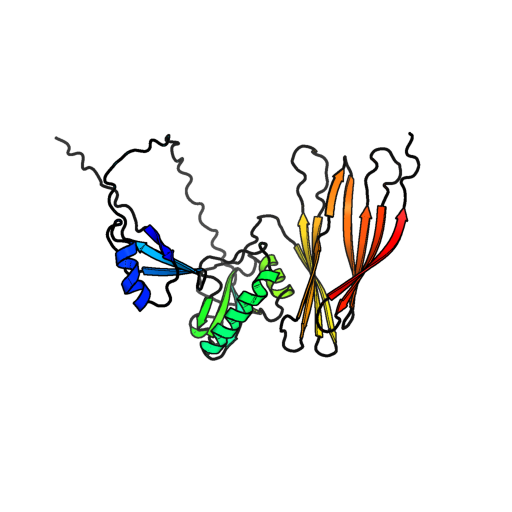O . SER A 1 224 ? 24.071 17.529 -12.463 1.00 57.56 224 SER A O 1
ATOM 1684 N N . PHE A 1 225 ? 24.160 15.916 -10.907 1.00 56.09 225 PHE A N 1
ATOM 1685 C CA . PHE A 1 225 ? 22.976 15.223 -11.428 1.00 56.09 225 PHE A CA 1
ATOM 1686 C C . PHE A 1 225 ? 21.643 15.602 -10.792 1.00 56.09 225 PHE A C 1
ATOM 1688 O O . PHE A 1 225 ? 21.506 15.792 -9.586 1.00 56.09 225 PHE A O 1
ATOM 1695 N N . THR A 1 226 ? 20.638 15.696 -11.668 1.00 58.69 226 THR A N 1
ATOM 1696 C CA . THR A 1 226 ? 19.226 15.782 -11.302 1.00 58.69 226 THR A CA 1
ATOM 1697 C C . THR A 1 226 ? 18.776 14.411 -10.808 1.00 58.69 226 THR A C 1
ATOM 1699 O O . THR A 1 226 ? 19.055 13.396 -11.445 1.00 58.69 226 THR A O 1
ATOM 1702 N N . SER A 1 227 ? 18.104 14.369 -9.657 1.00 62.72 227 SER A N 1
ATOM 1703 C CA . SER A 1 227 ? 17.546 13.131 -9.116 1.00 62.72 227 SER A CA 1
ATOM 1704 C C . SER A 1 227 ? 16.576 12.507 -10.120 1.00 62.72 227 SER A C 1
ATOM 1706 O O . SER A 1 227 ? 15.692 13.174 -10.667 1.00 62.72 227 SER A O 1
ATOM 1708 N N . VAL A 1 228 ? 16.745 11.212 -10.384 1.00 65.25 228 VAL A N 1
ATOM 1709 C CA . VAL A 1 228 ? 15.828 10.466 -11.249 1.00 65.25 228 VAL A CA 1
ATOM 1710 C C . VAL A 1 228 ? 14.738 9.887 -10.351 1.00 65.25 228 VAL A C 1
ATOM 1712 O O . VAL A 1 228 ? 15.055 9.160 -9.408 1.00 65.25 228 VAL A O 1
ATOM 1715 N N . PRO A 1 229 ? 13.452 10.208 -10.576 1.00 71.56 229 PRO A N 1
ATOM 1716 C CA . PRO A 1 229 ? 12.391 9.628 -9.772 1.00 71.56 229 PRO A CA 1
ATOM 1717 C C . PRO A 1 229 ? 12.197 8.161 -10.158 1.00 71.56 229 PRO A C 1
ATOM 1719 O O . PRO A 1 229 ? 11.797 7.858 -11.287 1.00 71.56 229 PRO A O 1
ATOM 1722 N N . VAL A 1 230 ? 12.427 7.256 -9.209 1.00 76.44 230 VAL A N 1
ATOM 1723 C CA . VAL A 1 230 ? 12.031 5.853 -9.337 1.00 76.44 230 VAL A CA 1
ATOM 1724 C C . VAL A 1 230 ? 10.537 5.767 -9.096 1.00 76.44 230 VAL A C 1
ATOM 1726 O O . VAL A 1 230 ? 10.013 6.360 -8.151 1.00 76.44 230 VAL A O 1
ATOM 1729 N N . ARG A 1 231 ? 9.847 5.018 -9.955 1.00 82.06 231 ARG A N 1
ATOM 1730 C CA . ARG A 1 231 ? 8.404 4.816 -9.862 1.00 82.06 231 ARG A CA 1
ATOM 1731 C C . ARG A 1 231 ? 8.083 3.352 -9.660 1.00 82.06 231 ARG A C 1
ATOM 1733 O O . ARG A 1 231 ? 8.722 2.464 -10.221 1.00 82.06 231 ARG A O 1
ATOM 1740 N N . TRP A 1 232 ? 7.039 3.111 -8.893 1.00 85.56 232 TRP A N 1
ATOM 1741 C CA . TRP A 1 232 ? 6.428 1.816 -8.697 1.00 85.56 232 TRP A CA 1
ATOM 1742 C C . TRP A 1 232 ? 4.954 1.927 -9.048 1.00 85.56 232 TRP A C 1
ATOM 1744 O O . TRP A 1 232 ? 4.209 2.663 -8.403 1.00 85.56 232 TRP A O 1
ATOM 1754 N N . LEU A 1 233 ? 4.529 1.194 -10.070 1.00 88.31 233 LEU A N 1
ATOM 1755 C CA . LEU A 1 233 ? 3.149 1.182 -10.526 1.00 88.31 233 LEU A CA 1
ATOM 1756 C C . LEU A 1 233 ? 2.494 -0.136 -10.132 1.00 88.31 233 LEU A C 1
ATOM 1758 O O . LEU A 1 233 ? 2.975 -1.202 -10.505 1.00 88.31 233 LEU A O 1
ATOM 1762 N N . SER A 1 234 ? 1.371 -0.056 -9.427 1.00 90.00 234 SER A N 1
ATOM 1763 C CA . SER A 1 234 ? 0.547 -1.200 -9.041 1.00 90.00 234 SER A CA 1
ATOM 1764 C C . SER A 1 234 ? -0.850 -1.071 -9.643 1.00 90.00 234 SER A C 1
ATOM 1766 O O . SER A 1 234 ? -1.529 -0.063 -9.461 1.00 90.00 234 SER A O 1
ATOM 1768 N N . VAL A 1 235 ? -1.293 -2.109 -10.347 1.00 91.38 235 VAL A N 1
ATOM 1769 C CA . VAL A 1 235 ? -2.670 -2.302 -10.803 1.00 91.38 235 VAL A CA 1
ATOM 1770 C C . VAL A 1 235 ? -3.346 -3.272 -9.842 1.00 91.38 235 VAL A C 1
ATOM 1772 O O . VAL A 1 235 ? -2.923 -4.418 -9.722 1.00 91.38 235 VAL A O 1
ATOM 1775 N N . VAL A 1 236 ? -4.394 -2.820 -9.162 1.00 91.56 236 VAL A N 1
ATOM 1776 C CA . VAL A 1 236 ? -5.129 -3.585 -8.149 1.00 91.56 236 VAL A CA 1
ATOM 1777 C C . VAL A 1 236 ? -6.520 -3.910 -8.676 1.00 91.56 236 VAL A C 1
ATOM 1779 O O . VAL A 1 236 ? -7.260 -3.001 -9.050 1.00 91.56 236 VAL A O 1
ATOM 1782 N N . ALA A 1 237 ? -6.877 -5.194 -8.697 1.00 91.94 237 ALA A N 1
ATOM 1783 C CA . ALA A 1 237 ? -8.217 -5.677 -9.014 1.00 91.94 237 ALA A CA 1
ATOM 1784 C C . ALA A 1 237 ? -8.993 -5.985 -7.733 1.00 91.94 237 ALA A C 1
ATOM 1786 O O . ALA A 1 237 ? -8.508 -6.720 -6.872 1.00 91.94 237 ALA A O 1
ATOM 1787 N N . ARG A 1 238 ? -10.217 -5.464 -7.635 1.00 91.06 238 ARG A N 1
ATOM 1788 C CA . ARG A 1 238 ? -11.164 -5.743 -6.548 1.00 91.06 238 ARG A CA 1
ATOM 1789 C C . ARG A 1 238 ? -12.546 -6.073 -7.085 1.00 91.06 238 ARG A C 1
ATOM 1791 O O . ARG A 1 238 ? -12.921 -5.561 -8.136 1.00 91.06 238 ARG A O 1
ATOM 1798 N N . ASP A 1 239 ? -13.309 -6.889 -6.374 1.00 89.44 239 ASP A N 1
ATOM 1799 C CA . ASP A 1 239 ? -14.700 -7.153 -6.743 1.00 89.44 239 ASP A CA 1
ATOM 1800 C C . ASP A 1 239 ? -15.644 -5.989 -6.360 1.00 89.44 239 ASP A C 1
ATOM 1802 O O . ASP A 1 239 ? -15.216 -4.912 -5.931 1.00 89.44 239 ASP A O 1
ATOM 1806 N N . GLY A 1 240 ? -16.952 -6.187 -6.544 1.00 84.56 240 GLY A N 1
ATOM 1807 C CA . GLY A 1 240 ? -17.982 -5.197 -6.230 1.00 84.56 240 GLY A CA 1
ATOM 1808 C C . GLY A 1 240 ? -18.181 -4.961 -4.732 1.00 84.56 240 GLY A C 1
ATOM 1809 O O . GLY A 1 240 ? -18.690 -3.903 -4.365 1.00 84.56 240 GLY A O 1
ATOM 1810 N N . ALA A 1 241 ? -17.766 -5.908 -3.887 1.00 83.94 241 ALA A N 1
ATOM 1811 C CA . ALA A 1 241 ? -17.750 -5.779 -2.432 1.00 83.94 241 ALA A CA 1
ATOM 1812 C C . ALA A 1 241 ? -16.439 -5.153 -1.919 1.00 83.94 241 ALA A C 1
ATOM 1814 O O . ALA A 1 241 ? -16.344 -4.785 -0.752 1.00 83.94 241 ALA A O 1
ATOM 1815 N N . GLY A 1 242 ? -15.443 -4.987 -2.793 1.00 83.25 242 GLY A N 1
ATOM 1816 C CA . GLY A 1 242 ? -14.133 -4.446 -2.456 1.00 83.25 242 GLY A CA 1
ATOM 1817 C C . GLY A 1 242 ? -13.107 -5.508 -2.065 1.00 83.25 242 GLY A C 1
ATOM 1818 O O . GLY A 1 242 ? -11.987 -5.131 -1.717 1.00 83.25 242 GLY A O 1
ATOM 1819 N N . ALA A 1 243 ? -13.426 -6.801 -2.162 1.00 86.50 243 ALA A N 1
ATOM 1820 C CA . ALA A 1 243 ? -12.483 -7.875 -1.872 1.00 86.50 243 ALA A CA 1
ATOM 1821 C C . ALA A 1 243 ? -11.339 -7.877 -2.892 1.00 86.50 243 ALA A C 1
ATOM 1823 O O . ALA A 1 243 ? -11.555 -7.668 -4.090 1.00 86.50 243 ALA A O 1
ATOM 1824 N N . LEU A 1 244 ? -10.111 -8.098 -2.421 1.00 89.25 244 LEU A N 1
ATOM 1825 C CA . LEU A 1 244 ? -8.935 -8.159 -3.281 1.00 89.25 244 LEU A CA 1
ATOM 1826 C C . LEU A 1 244 ? -8.976 -9.394 -4.190 1.00 89.25 244 LEU A C 1
ATOM 1828 O O . LEU A 1 244 ? -8.985 -10.524 -3.712 1.00 89.25 244 LEU A O 1
ATOM 1832 N N . LEU A 1 245 ? -8.920 -9.173 -5.504 1.00 90.25 245 LEU A N 1
ATOM 1833 C CA . LEU A 1 245 ? -8.873 -10.243 -6.502 1.00 90.25 245 LEU A CA 1
ATOM 1834 C C . LEU A 1 245 ? -7.450 -10.507 -7.007 1.00 90.25 245 LEU A C 1
ATOM 1836 O O . LEU A 1 245 ? -7.079 -11.652 -7.250 1.00 90.25 245 LEU A O 1
ATOM 1840 N N . GLY A 1 246 ? -6.632 -9.464 -7.161 1.00 89.75 246 GLY A N 1
ATOM 1841 C CA . GLY A 1 246 ? -5.248 -9.619 -7.600 1.00 89.75 246 GLY A CA 1
ATOM 1842 C C . GLY A 1 246 ? -4.512 -8.297 -7.747 1.00 89.75 246 GLY A C 1
ATOM 1843 O O . GLY A 1 246 ? -5.127 -7.231 -7.767 1.00 89.75 246 GLY A O 1
ATOM 1844 N N . VAL A 1 247 ? -3.185 -8.375 -7.866 1.00 91.19 247 VAL A N 1
ATOM 1845 C CA . VAL A 1 247 ? -2.305 -7.220 -8.084 1.00 91.19 247 VAL A CA 1
ATOM 1846 C C . VAL A 1 247 ? -1.273 -7.542 -9.155 1.00 91.19 247 VAL A C 1
ATOM 1848 O O . VAL A 1 247 ? -0.735 -8.645 -9.198 1.00 91.19 247 VAL A O 1
ATOM 1851 N N . TYR A 1 248 ? -1.016 -6.574 -10.027 1.00 91.75 248 TYR A N 1
ATOM 1852 C CA . TYR A 1 248 ? 0.114 -6.565 -10.947 1.00 91.75 248 TYR A CA 1
ATOM 1853 C C . TYR A 1 248 ? 0.960 -5.334 -10.645 1.00 91.75 248 TYR A C 1
ATOM 1855 O O . TYR A 1 248 ? 0.430 -4.226 -10.643 1.00 91.75 248 TYR A O 1
ATOM 1863 N N . SER A 1 249 ? 2.259 -5.507 -10.424 1.00 89.44 249 SER A N 1
ATOM 1864 C CA . SER A 1 249 ? 3.167 -4.396 -10.142 1.00 89.44 249 SER A CA 1
ATOM 1865 C C . SER A 1 249 ? 4.319 -4.367 -11.136 1.00 89.44 249 SER A C 1
ATOM 1867 O O . SER A 1 249 ? 4.822 -5.410 -11.551 1.00 89.44 249 SER A O 1
ATOM 1869 N N . LYS A 1 250 ? 4.754 -3.163 -11.505 1.00 88.31 250 LYS A N 1
ATOM 1870 C CA . LYS A 1 250 ? 5.956 -2.929 -12.304 1.00 88.31 250 LYS A CA 1
ATOM 1871 C C . LYS A 1 250 ? 6.734 -1.778 -11.676 1.00 88.31 250 LYS A C 1
ATOM 1873 O O . LYS A 1 250 ? 6.200 -0.681 -11.511 1.00 88.31 250 LYS A O 1
ATOM 1878 N N . LYS A 1 251 ? 7.986 -2.047 -11.320 1.00 86.94 251 LYS A N 1
ATOM 1879 C CA . LYS A 1 251 ? 8.947 -1.028 -10.904 1.00 86.94 251 LYS A CA 1
ATOM 1880 C C . LYS A 1 251 ? 9.659 -0.498 -12.149 1.00 86.94 251 LYS A C 1
ATOM 1882 O O . LYS A 1 251 ? 9.994 -1.273 -13.049 1.00 86.94 251 LYS A O 1
ATOM 1887 N N . ASP A 1 252 ? 9.876 0.805 -12.199 1.00 84.62 252 ASP A N 1
ATOM 1888 C CA . ASP A 1 252 ? 10.824 1.378 -13.141 1.00 84.62 252 ASP A CA 1
ATOM 1889 C C . ASP A 1 252 ? 12.249 0.930 -12.776 1.00 84.62 252 ASP A C 1
ATOM 1891 O O . ASP A 1 252 ? 12.600 0.759 -11.606 1.00 84.62 252 ASP A O 1
ATOM 1895 N N . GLU A 1 253 ? 13.074 0.724 -13.794 1.00 78.62 253 GLU A N 1
ATOM 1896 C CA . GLU A 1 253 ? 14.478 0.347 -13.633 1.00 78.62 253 GLU A CA 1
ATOM 1897 C C . GLU A 1 253 ? 15.298 1.525 -14.119 1.00 78.62 253 GLU A C 1
ATOM 1899 O O . GLU A 1 253 ? 15.140 1.908 -15.274 1.00 78.62 253 GLU A O 1
ATOM 1904 N N . TYR A 1 254 ? 16.128 2.107 -13.262 1.00 72.62 254 TYR A N 1
ATOM 1905 C CA . TYR A 1 254 ? 17.023 3.192 -13.638 1.00 72.62 254 TYR A CA 1
ATOM 1906 C C . TYR A 1 254 ? 18.451 2.856 -13.212 1.00 72.62 254 TYR A C 1
ATOM 1908 O O . TYR A 1 254 ? 18.677 2.206 -12.195 1.00 72.62 254 TYR A O 1
ATOM 1916 N N . SER A 1 255 ? 19.409 3.305 -14.012 1.00 64.31 255 SER A N 1
ATOM 1917 C CA . SER A 1 255 ? 20.837 3.286 -13.726 1.00 64.31 255 SER A CA 1
ATOM 1918 C C . SER A 1 255 ? 21.450 4.582 -14.237 1.00 64.31 255 SER A C 1
ATOM 1920 O O . SER A 1 255 ? 21.044 5.101 -15.281 1.00 64.31 255 SER A O 1
ATOM 1922 N N . LEU A 1 256 ? 22.456 5.088 -13.538 1.00 62.84 256 LEU A N 1
ATOM 1923 C CA . LEU A 1 256 ? 23.264 6.189 -14.046 1.00 62.84 256 LEU A CA 1
ATOM 1924 C C . LEU A 1 256 ? 24.389 5.618 -14.910 1.00 62.84 256 LEU A C 1
ATOM 1926 O O . LEU A 1 256 ? 25.098 4.705 -14.492 1.00 62.84 256 LEU A O 1
ATOM 1930 N N . ALA A 1 257 ? 24.540 6.145 -16.123 1.00 63.28 257 ALA A N 1
ATOM 1931 C CA . ALA A 1 257 ? 25.668 5.837 -16.995 1.00 63.28 257 ALA A CA 1
ATOM 1932 C C . ALA A 1 257 ? 26.273 7.153 -17.494 1.00 63.28 257 ALA A C 1
ATOM 1934 O O . ALA A 1 257 ? 25.769 7.771 -18.439 1.00 63.28 257 ALA A O 1
ATOM 1935 N N . GLY A 1 258 ? 27.333 7.604 -16.819 1.00 67.00 258 GLY A N 1
ATOM 1936 C CA . GLY A 1 258 ? 27.864 8.956 -16.985 1.00 67.00 258 GLY A CA 1
ATOM 1937 C C . GLY A 1 258 ? 26.835 9.998 -16.546 1.00 67.00 258 GLY A C 1
ATOM 1938 O O . GLY A 1 258 ? 26.247 9.876 -15.477 1.00 67.00 258 GLY A O 1
ATOM 1939 N N . SER A 1 259 ? 26.572 10.995 -17.397 1.00 59.44 259 SER A N 1
ATOM 1940 C CA . SER A 1 259 ? 25.662 12.107 -17.094 1.00 59.44 259 SER A CA 1
ATOM 1941 C C . SER A 1 259 ? 24.192 11.917 -17.451 1.00 59.44 259 SER A C 1
ATOM 1943 O O . SER A 1 259 ? 23.403 12.863 -17.373 1.00 59.44 259 SER A O 1
ATOM 1945 N N . ARG A 1 260 ? 23.806 10.709 -17.867 1.00 64.44 260 ARG A N 1
ATOM 1946 C CA . ARG A 1 260 ? 22.463 10.419 -18.372 1.00 64.44 260 ARG A CA 1
ATOM 1947 C C . ARG A 1 260 ? 21.765 9.386 -17.498 1.00 64.44 260 ARG A C 1
ATOM 1949 O O . ARG A 1 260 ? 22.342 8.362 -17.132 1.00 64.44 260 ARG A O 1
ATOM 1956 N N . ALA A 1 261 ? 20.494 9.659 -17.213 1.00 64.75 261 ALA A N 1
ATOM 1957 C CA . ALA A 1 261 ? 19.582 8.688 -16.637 1.00 64.75 261 ALA A CA 1
ATOM 19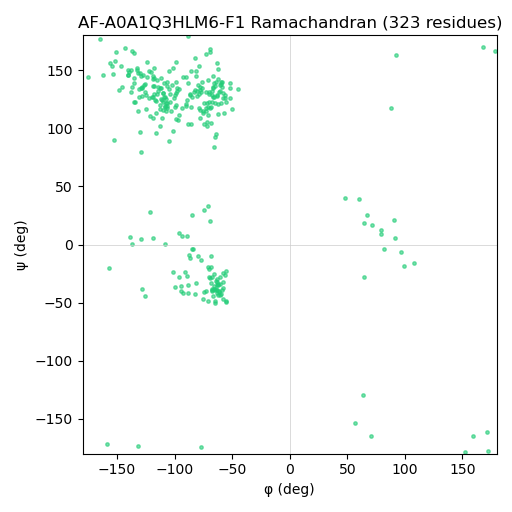58 C C . ALA A 1 261 ? 19.209 7.661 -17.708 1.00 64.75 261 ALA A C 1
ATOM 1960 O O . ALA A 1 261 ? 18.570 7.991 -18.707 1.00 64.75 261 ALA A O 1
ATOM 1961 N N . VAL A 1 262 ? 19.615 6.421 -17.484 1.00 73.44 262 VAL A N 1
ATOM 1962 C CA . VAL A 1 262 ? 19.323 5.275 -18.341 1.00 73.44 262 VAL A CA 1
ATOM 1963 C C . VAL A 1 262 ? 18.296 4.431 -17.625 1.00 73.44 262 VAL A C 1
ATOM 1965 O O . VAL A 1 262 ? 18.368 4.289 -16.408 1.00 73.44 262 VAL A O 1
ATOM 1968 N N . GLY A 1 263 ? 17.321 3.885 -18.337 1.00 82.44 263 GLY A N 1
ATOM 1969 C CA . GLY A 1 263 ? 16.297 3.097 -17.677 1.00 82.44 263 GLY A CA 1
ATOM 1970 C C . GLY A 1 263 ? 14.959 3.083 -18.374 1.00 82.44 263 GLY A C 1
ATOM 1971 O O . GLY A 1 263 ? 14.769 3.676 -19.433 1.00 82.44 263 GLY A O 1
ATOM 1972 N N . CYS A 1 264 ? 14.019 2.393 -17.749 1.00 83.38 264 CYS A N 1
ATOM 1973 C CA . CYS A 1 264 ? 12.670 2.201 -18.228 1.00 83.38 264 CYS A CA 1
ATOM 1974 C C . CYS A 1 264 ? 11.674 3.022 -17.420 1.00 83.38 264 CYS A C 1
ATOM 1976 O O . CYS A 1 264 ? 11.510 2.781 -16.228 1.00 83.38 264 CYS A O 1
ATOM 1978 N N . ARG A 1 265 ? 10.938 3.900 -18.104 1.00 84.88 265 ARG A N 1
ATOM 1979 C CA . ARG A 1 265 ? 9.792 4.633 -17.567 1.00 84.88 265 ARG A CA 1
ATOM 1980 C C . ARG A 1 265 ? 8.483 3.970 -17.950 1.00 84.88 265 ARG A C 1
ATOM 1982 O O . ARG A 1 265 ? 8.262 3.721 -19.135 1.00 84.88 265 ARG A O 1
ATOM 1989 N N . THR A 1 266 ? 7.593 3.776 -16.984 1.00 87.56 266 THR A N 1
ATOM 1990 C CA . THR A 1 266 ? 6.260 3.200 -17.200 1.00 87.56 266 THR A CA 1
ATOM 1991 C C . THR A 1 266 ? 5.159 4.247 -17.024 1.00 87.56 266 THR A C 1
ATOM 1993 O O . THR A 1 266 ? 5.107 4.944 -16.017 1.00 87.56 266 THR A O 1
ATOM 1996 N N . GLU A 1 267 ? 4.239 4.337 -17.986 1.00 86.00 267 GLU A N 1
ATOM 1997 C CA . GLU A 1 267 ? 3.102 5.265 -17.958 1.00 86.00 267 GLU A CA 1
ATOM 1998 C C . GLU A 1 267 ? 1.775 4.550 -18.225 1.00 86.00 267 GLU A C 1
ATOM 2000 O O . GLU A 1 267 ? 1.689 3.653 -19.067 1.00 86.00 267 GLU A O 1
ATOM 2005 N N . VAL A 1 268 ? 0.704 4.999 -17.568 1.00 88.69 268 VAL A N 1
ATOM 2006 C CA . VAL A 1 268 ? -0.661 4.539 -17.856 1.00 88.69 268 VAL A CA 1
ATOM 2007 C C . VAL A 1 268 ? -1.183 5.253 -19.099 1.00 88.69 268 VAL A C 1
ATOM 2009 O O . VAL A 1 268 ? -1.371 6.466 -19.084 1.00 88.69 268 VAL A O 1
ATOM 2012 N N . LYS A 1 269 ? -1.490 4.515 -20.169 1.00 90.62 269 LYS A N 1
ATOM 2013 C CA . LYS A 1 269 ? -2.105 5.099 -21.377 1.00 90.62 269 LYS A CA 1
ATOM 2014 C C . LYS A 1 269 ? -3.623 5.016 -21.347 1.00 90.62 269 LYS A C 1
ATOM 2016 O O . LYS A 1 269 ? -4.316 5.971 -21.690 1.00 90.62 269 LYS A O 1
ATOM 2021 N N . SER A 1 270 ? -4.166 3.889 -20.897 1.00 86.31 270 SER A N 1
ATOM 2022 C CA . SER A 1 270 ? -5.613 3.720 -20.757 1.00 86.31 270 SER A CA 1
ATOM 2023 C C . SER A 1 270 ? -5.955 2.677 -19.706 1.00 86.31 270 SER A C 1
ATOM 2025 O O . SER A 1 270 ? -5.193 1.740 -19.495 1.00 86.31 270 SER A O 1
ATOM 2027 N N . ALA A 1 271 ? -7.130 2.803 -19.098 1.00 85.50 271 ALA A N 1
ATOM 2028 C CA . ALA A 1 271 ? -7.722 1.746 -18.292 1.00 85.50 271 ALA A CA 1
ATOM 2029 C C . 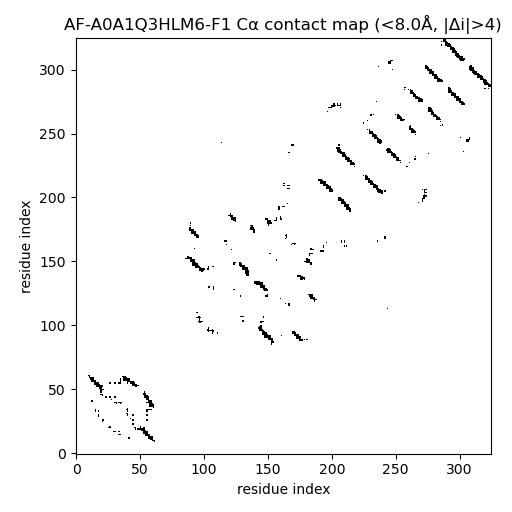ALA A 1 271 ? -9.202 1.613 -18.659 1.00 85.50 271 ALA A C 1
ATOM 2031 O O . ALA A 1 271 ? -9.874 2.603 -18.950 1.00 85.50 271 ALA A O 1
ATOM 2032 N N . SER A 1 272 ? -9.684 0.380 -18.669 1.00 86.62 272 SER A N 1
ATOM 2033 C CA . SER A 1 272 ? -11.061 -0.011 -18.953 1.00 86.62 272 SER A CA 1
ATOM 2034 C C . SER A 1 272 ? -11.533 -0.994 -17.876 1.00 86.62 272 SER A C 1
ATOM 2036 O O . SER A 1 272 ? -10.831 -1.214 -16.892 1.00 86.62 272 SER A O 1
ATOM 2038 N N . LYS A 1 273 ? -12.726 -1.575 -18.036 1.00 85.56 273 LYS A N 1
ATOM 2039 C CA . LYS A 1 273 ? -13.350 -2.435 -17.016 1.00 85.56 273 LYS A CA 1
ATOM 2040 C C . LYS A 1 273 ? -12.506 -3.650 -16.606 1.00 85.56 273 LYS A C 1
ATOM 2042 O O . LYS A 1 273 ? -12.612 -4.068 -15.467 1.00 85.56 273 LYS A O 1
ATOM 2047 N N . ASP A 1 274 ? -11.715 -4.211 -17.518 1.00 89.12 274 ASP A N 1
ATOM 2048 C CA . ASP A 1 274 ? -10.946 -5.450 -17.326 1.00 89.12 274 ASP A CA 1
ATOM 2049 C C . ASP A 1 274 ? -9.516 -5.357 -17.883 1.00 89.12 274 ASP A C 1
ATOM 2051 O O . ASP A 1 274 ? -8.756 -6.315 -17.798 1.00 89.12 274 ASP A O 1
ATOM 2055 N N . THR A 1 275 ? -9.129 -4.216 -18.453 1.00 88.88 275 THR A N 1
ATOM 2056 C CA . THR A 1 275 ? -7.844 -4.064 -19.140 1.00 88.88 275 THR A CA 1
ATOM 2057 C C . THR A 1 275 ? -7.199 -2.736 -18.784 1.00 88.88 275 THR A C 1
ATOM 2059 O O . THR A 1 275 ? -7.835 -1.686 -18.907 1.00 88.88 275 THR A O 1
ATOM 2062 N N . VAL A 1 276 ? -5.919 -2.774 -18.423 1.00 89.38 276 VAL A N 1
ATOM 2063 C CA . VAL A 1 276 ? -5.045 -1.608 -18.262 1.00 89.38 276 VAL A CA 1
ATOM 2064 C C . VAL A 1 276 ? -3.940 -1.681 -19.308 1.00 89.38 276 VAL A C 1
ATOM 2066 O O . VAL A 1 276 ? -3.288 -2.706 -19.464 1.00 89.38 276 VAL A O 1
ATOM 2069 N N . VAL A 1 277 ? -3.724 -0.594 -20.042 1.00 89.69 277 VAL A N 1
ATOM 2070 C CA . VAL A 1 277 ? -2.630 -0.474 -21.012 1.00 89.69 277 VAL A CA 1
ATOM 2071 C C . VAL A 1 277 ? -1.584 0.456 -20.431 1.00 89.69 277 VAL A C 1
ATOM 2073 O O . VAL A 1 277 ? -1.848 1.641 -20.202 1.00 89.69 277 VAL A O 1
ATOM 2076 N N . LEU A 1 278 ? -0.398 -0.097 -20.229 1.00 90.62 278 LEU A N 1
ATOM 2077 C CA . LEU A 1 278 ? 0.803 0.611 -19.834 1.00 90.62 278 LEU A CA 1
ATOM 2078 C C . LEU A 1 278 ? 1.724 0.742 -21.054 1.00 90.62 278 LEU A C 1
ATOM 2080 O O . LEU A 1 278 ? 1.750 -0.120 -21.935 1.00 90.62 278 LEU A O 1
ATOM 2084 N N . GLU A 1 279 ? 2.498 1.812 -21.110 1.00 90.69 279 GLU A N 1
ATOM 2085 C CA . GLU A 1 279 ? 3.607 1.956 -22.052 1.00 90.69 279 GLU A CA 1
ATOM 2086 C C . GLU A 1 279 ? 4.897 2.084 -21.257 1.00 90.69 279 GLU A C 1
ATOM 2088 O O . GLU A 1 279 ? 4.975 2.894 -20.336 1.00 90.69 279 GLU A O 1
ATOM 2093 N N . ARG A 1 280 ? 5.894 1.276 -21.612 1.00 89.75 280 ARG A N 1
ATOM 2094 C CA . ARG A 1 280 ? 7.216 1.282 -20.998 1.00 89.75 280 ARG A CA 1
ATOM 2095 C C . ARG A 1 280 ? 8.227 1.779 -22.022 1.00 89.75 280 ARG A C 1
ATOM 2097 O O . ARG A 1 280 ? 8.407 1.149 -23.058 1.00 89.75 280 ARG A O 1
ATOM 2104 N N . THR A 1 281 ? 8.867 2.909 -21.759 1.00 88.44 281 THR A N 1
ATOM 2105 C CA . THR A 1 281 ? 9.930 3.454 -22.613 1.00 88.44 281 THR A CA 1
ATOM 2106 C C . THR A 1 281 ? 11.261 3.270 -21.909 1.00 88.44 281 THR A C 1
ATOM 2108 O O . THR A 1 281 ? 11.468 3.858 -20.854 1.00 88.44 281 THR A O 1
ATOM 2111 N N . CYS A 1 282 ? 12.133 2.452 -22.487 1.00 87.06 282 CYS A N 1
ATOM 2112 C CA . CYS A 1 282 ? 13.474 2.167 -22.005 1.00 87.06 282 CYS A CA 1
ATOM 2113 C C . CYS A 1 282 ? 14.507 2.912 -22.851 1.00 87.06 282 CYS A C 1
ATOM 2115 O O . CYS A 1 282 ? 14.488 2.821 -24.076 1.00 87.06 282 CYS A O 1
ATOM 2117 N N . GLN A 1 283 ? 15.412 3.631 -22.206 1.00 84.69 283 GLN A N 1
ATOM 2118 C CA . GLN A 1 283 ? 16.549 4.289 -22.840 1.00 84.69 283 GLN A CA 1
ATOM 2119 C C . GLN A 1 283 ? 17.830 3.629 -22.332 1.00 84.69 283 GLN A C 1
ATOM 2121 O O . GLN A 1 283 ? 17.914 3.342 -21.141 1.00 84.69 283 GLN A O 1
ATOM 2126 N N . GLY A 1 284 ? 18.771 3.351 -23.237 1.00 79.50 284 GLY A N 1
ATOM 2127 C CA . GLY A 1 284 ? 20.149 2.931 -22.968 1.00 79.50 284 GLY A CA 1
ATOM 2128 C C . GLY A 1 284 ? 21.085 4.139 -22.816 1.00 79.50 284 GLY A C 1
ATOM 2129 O O . GLY A 1 284 ? 20.653 5.275 -22.957 1.00 79.50 284 GLY A O 1
ATOM 2130 N N . SER A 1 285 ? 22.372 3.918 -22.551 1.00 75.75 285 SER A N 1
ATOM 2131 C CA . SER A 1 285 ? 23.413 4.933 -22.780 1.00 75.75 285 SER A CA 1
ATOM 2132 C C . SER A 1 285 ? 24.513 4.303 -23.602 1.00 75.75 285 SER A C 1
ATOM 2134 O O . SER A 1 285 ? 24.920 3.172 -23.335 1.00 75.75 285 SER A O 1
ATOM 2136 N N . SER A 1 286 ? 24.973 5.031 -24.611 1.00 67.75 286 SER A N 1
ATOM 2137 C CA . SER A 1 286 ? 26.121 4.631 -25.422 1.00 67.75 286 SER A CA 1
ATOM 2138 C C . SER A 1 286 ? 27.365 5.481 -25.156 1.00 67.75 286 SER A C 1
ATOM 2140 O O . SER A 1 286 ? 28.394 5.227 -25.772 1.00 67.75 286 SER A O 1
ATOM 2142 N N . GLY A 1 287 ? 27.306 6.462 -24.241 1.00 65.00 287 GLY A N 1
ATOM 2143 C CA . GLY A 1 287 ? 28.437 7.283 -23.770 1.00 65.00 287 GLY A CA 1
ATOM 2144 C C . GLY A 1 287 ? 29.109 8.206 -24.804 1.00 65.00 287 GLY A C 1
ATOM 2145 O O . GLY A 1 287 ? 29.615 9.259 -24.430 1.00 65.00 287 GLY A O 1
ATOM 2146 N N . ALA A 1 288 ? 29.081 7.852 -26.090 1.00 65.94 288 ALA A N 1
ATOM 2147 C CA . ALA A 1 288 ? 29.851 8.474 -27.166 1.00 65.94 288 ALA A CA 1
ATOM 2148 C C . ALA A 1 288 ? 29.003 8.870 -28.390 1.00 65.94 288 ALA A C 1
ATOM 2150 O O . ALA A 1 288 ? 29.560 9.309 -29.392 1.00 65.94 288 ALA A O 1
ATOM 2151 N N . CYS A 1 289 ? 27.675 8.708 -28.337 1.00 68.94 289 CYS A N 1
ATOM 2152 C CA . CYS A 1 289 ? 26.815 8.880 -29.511 1.00 68.94 289 CYS A CA 1
ATOM 2153 C C . CYS A 1 289 ? 25.800 10.020 -29.346 1.00 68.94 289 CYS A C 1
ATOM 2155 O O . CYS A 1 289 ? 25.339 10.322 -28.237 1.00 68.94 289 CYS A O 1
ATOM 2157 N N . ASP A 1 290 ? 25.422 10.615 -30.484 1.00 70.69 290 ASP A N 1
ATOM 2158 C CA . ASP A 1 290 ? 24.453 11.719 -30.580 1.00 70.69 290 ASP A CA 1
ATOM 2159 C C . ASP A 1 290 ? 23.052 11.312 -30.103 1.00 70.69 290 ASP A C 1
ATOM 2161 O O . ASP A 1 290 ? 22.273 12.135 -29.623 1.00 70.69 290 ASP A O 1
ATOM 2165 N N . THR A 1 291 ? 22.718 10.030 -30.253 1.00 74.38 291 THR A N 1
ATOM 2166 C CA . THR A 1 291 ? 21.447 9.453 -29.811 1.00 74.38 291 THR A CA 1
ATOM 2167 C C . THR A 1 291 ? 21.717 8.192 -29.014 1.00 74.38 291 THR A C 1
ATOM 2169 O O . THR A 1 291 ? 22.412 7.288 -29.481 1.00 74.38 291 THR A O 1
ATOM 2172 N N . ASP A 1 292 ? 21.161 8.134 -27.808 1.00 79.06 292 ASP A N 1
ATOM 2173 C CA . ASP A 1 292 ? 21.189 6.918 -27.011 1.00 79.06 292 ASP A CA 1
ATOM 2174 C C . ASP A 1 292 ? 20.257 5.874 -27.634 1.00 79.06 292 ASP A C 1
ATOM 2176 O O . ASP A 1 292 ? 19.173 6.243 -28.094 1.00 79.06 292 ASP A O 1
ATOM 2180 N N . PRO A 1 293 ? 20.622 4.583 -27.636 1.00 84.00 293 PRO A N 1
ATOM 2181 C CA . PRO A 1 293 ? 19.737 3.520 -28.092 1.00 84.00 293 PRO A CA 1
ATOM 2182 C C . PRO A 1 293 ? 18.568 3.339 -27.118 1.00 84.00 293 PRO A C 1
ATOM 2184 O O . PRO A 1 293 ? 18.603 3.803 -25.978 1.00 84.00 293 PRO A O 1
ATOM 2187 N N . GLY A 1 294 ? 17.532 2.623 -27.536 1.00 88.06 294 GLY A N 1
ATOM 2188 C CA . GLY A 1 294 ? 16.447 2.282 -26.630 1.00 88.06 294 GLY A CA 1
ATOM 2189 C C . GLY A 1 294 ? 15.260 1.619 -27.299 1.00 88.06 294 GLY A C 1
ATOM 2190 O O . GLY A 1 294 ? 15.249 1.312 -28.494 1.00 88.06 294 GLY A O 1
ATOM 2191 N N . GLU A 1 295 ? 14.260 1.349 -26.476 1.00 90.12 295 GLU A N 1
ATOM 2192 C CA . GLU A 1 295 ? 13.103 0.550 -26.828 1.00 90.12 295 GLU A CA 1
ATOM 2193 C C . GLU A 1 295 ? 11.834 1.141 -26.224 1.00 90.12 295 GLU A C 1
ATOM 2195 O O . GLU A 1 295 ? 11.816 1.682 -25.120 1.00 90.12 295 GLU A O 1
ATOM 2200 N N . ARG A 1 296 ? 10.724 1.008 -26.942 1.00 91.88 296 ARG A N 1
ATOM 2201 C CA . ARG A 1 296 ? 9.396 1.346 -26.441 1.00 91.88 296 ARG A CA 1
ATOM 2202 C C . ARG A 1 296 ? 8.516 0.122 -26.521 1.00 91.88 296 ARG A C 1
ATOM 2204 O O . ARG A 1 296 ? 8.327 -0.438 -27.596 1.00 91.88 296 ARG A O 1
ATOM 2211 N N . TRP A 1 297 ? 7.924 -0.234 -25.398 1.00 90.31 297 TRP A N 1
ATOM 2212 C CA . TRP A 1 297 ? 7.086 -1.402 -25.206 1.00 90.31 297 TRP A CA 1
ATOM 2213 C C . TRP A 1 297 ? 5.674 -0.980 -24.814 1.00 90.31 297 TRP A C 1
ATOM 2215 O O . TRP A 1 297 ? 5.469 -0.037 -24.054 1.00 90.31 297 TRP A O 1
ATOM 2225 N N . ARG A 1 298 ? 4.677 -1.714 -25.297 1.00 93.38 298 ARG A N 1
ATOM 2226 C CA . ARG A 1 298 ? 3.313 -1.685 -24.774 1.00 93.38 298 ARG A CA 1
ATOM 2227 C C . ARG A 1 298 ? 3.122 -2.894 -23.882 1.00 93.38 298 ARG A C 1
ATOM 2229 O O . ARG A 1 298 ? 3.308 -4.011 -24.350 1.00 93.38 298 ARG A O 1
ATOM 2236 N N . VAL A 1 299 ? 2.691 -2.671 -22.650 1.00 92.06 299 VAL A N 1
ATOM 2237 C CA . VAL A 1 299 ? 2.311 -3.731 -21.717 1.00 92.06 299 VAL A CA 1
ATOM 2238 C C . VAL A 1 299 ? 0.802 -3.666 -21.522 1.00 92.06 299 VAL A C 1
ATOM 2240 O O . VAL A 1 299 ? 0.275 -2.731 -20.924 1.00 92.06 299 VAL A O 1
ATOM 2243 N N . THR A 1 300 ? 0.084 -4.644 -22.062 1.00 92.69 300 THR A N 1
ATOM 2244 C CA . THR A 1 300 ? -1.367 -4.762 -21.880 1.00 92.69 300 THR A CA 1
ATOM 2245 C C . THR A 1 300 ? -1.631 -5.721 -20.734 1.00 92.69 300 THR A C 1
ATOM 2247 O O . THR A 1 300 ? -1.378 -6.912 -20.852 1.00 92.69 300 THR A O 1
ATOM 2250 N N . VAL A 1 301 ? -2.134 -5.209 -19.619 1.00 92.19 301 VAL A N 1
ATOM 2251 C CA . VAL A 1 301 ? -2.460 -5.982 -18.423 1.00 92.19 301 VAL A CA 1
ATOM 2252 C C . VAL A 1 301 ? -3.957 -6.269 -18.438 1.00 92.19 301 VAL A C 1
ATOM 2254 O O . VAL A 1 301 ? -4.769 -5.362 -18.241 1.00 92.19 301 VAL A O 1
ATOM 2257 N N . ARG A 1 302 ? -4.338 -7.522 -18.699 1.00 92.50 302 ARG A N 1
ATOM 2258 C CA . ARG A 1 302 ? -5.748 -7.942 -18.744 1.00 92.50 302 ARG A CA 1
ATOM 2259 C C . ARG A 1 302 ? -6.116 -8.756 -17.520 1.00 92.50 302 ARG A C 1
ATOM 2261 O O . ARG A 1 302 ? -5.382 -9.656 -17.132 1.00 92.50 302 ARG A O 1
ATOM 2268 N N . TRP A 1 303 ? -7.276 -8.486 -16.947 1.00 90.31 303 TRP A N 1
ATOM 2269 C CA . TRP A 1 303 ? -7.898 -9.336 -15.947 1.00 90.31 303 TRP A CA 1
ATOM 2270 C C . TRP A 1 303 ? -8.710 -10.433 -16.640 1.00 90.31 303 TRP A C 1
ATOM 2272 O O . TRP A 1 303 ? -9.664 -10.139 -17.359 1.00 90.31 303 TRP A O 1
ATOM 2282 N N . ASN A 1 304 ? -8.360 -11.703 -16.422 1.00 89.19 304 ASN A N 1
ATOM 2283 C CA . ASN A 1 304 ? -9.070 -12.836 -17.036 1.00 89.19 304 ASN A CA 1
ATOM 2284 C C . ASN A 1 304 ? -10.186 -13.433 -16.154 1.00 89.19 304 ASN A C 1
ATOM 2286 O O . ASN A 1 304 ? -10.730 -14.483 -16.487 1.00 89.19 304 ASN A O 1
ATOM 2290 N N . GLY A 1 305 ? -10.501 -12.803 -15.017 1.00 85.00 305 GLY A N 1
ATOM 2291 C CA . GLY A 1 305 ? -11.418 -13.339 -14.004 1.00 85.00 305 GLY A CA 1
ATOM 2292 C C . GLY A 1 305 ? -10.720 -13.999 -12.812 1.00 85.00 305 GLY A C 1
ATOM 2293 O O . GLY A 1 305 ? -11.340 -14.137 -11.764 1.00 85.00 305 GLY A O 1
ATOM 2294 N N . LYS A 1 306 ? -9.442 -14.370 -12.950 1.00 87.75 306 LYS A N 1
ATOM 2295 C CA . LYS A 1 306 ? -8.660 -15.066 -11.915 1.00 87.75 306 LYS A CA 1
ATOM 2296 C C . LYS A 1 306 ? -7.324 -14.391 -11.607 1.00 87.75 306 LYS A C 1
ATOM 2298 O O . LYS A 1 306 ? -6.894 -14.390 -10.461 1.00 87.75 306 LYS A O 1
ATOM 2303 N N . ALA A 1 307 ? -6.648 -13.873 -12.624 1.00 90.69 307 ALA A N 1
ATOM 2304 C CA . ALA A 1 307 ? -5.342 -13.245 -12.497 1.00 90.69 307 ALA A CA 1
ATOM 2305 C C . ALA A 1 307 ? -5.150 -12.165 -13.565 1.00 90.69 307 ALA A C 1
ATOM 2307 O O . ALA A 1 307 ? -5.871 -12.106 -14.569 1.00 90.69 307 ALA A O 1
ATOM 2308 N N . PHE A 1 308 ? -4.133 -11.333 -13.355 1.00 93.12 308 PHE A N 1
ATOM 2309 C CA . PHE A 1 308 ? -3.630 -10.450 -14.394 1.00 93.12 308 PHE A CA 1
ATOM 2310 C C . PHE A 1 308 ? -2.744 -11.219 -15.374 1.00 93.12 308 PHE A C 1
ATOM 2312 O O . PHE A 1 308 ? -1.849 -11.956 -14.969 1.00 93.12 308 PHE A O 1
ATOM 2319 N N . ILE A 1 309 ? -2.986 -11.010 -16.665 1.00 94.19 309 ILE A N 1
ATOM 2320 C CA . ILE A 1 309 ? -2.205 -11.547 -17.775 1.00 94.19 309 ILE A CA 1
ATOM 2321 C C . ILE A 1 309 ? -1.515 -10.362 -18.461 1.00 94.19 309 ILE A C 1
ATOM 2323 O O . ILE A 1 309 ? -2.192 -9.597 -19.159 1.00 94.19 309 ILE A O 1
ATOM 2327 N N . PRO A 1 310 ? -0.210 -10.142 -18.218 1.00 94.00 310 PRO A N 1
ATOM 2328 C CA . PRO A 1 310 ? 0.548 -9.121 -18.923 1.00 94.00 310 PRO A CA 1
ATOM 2329 C C . PRO A 1 310 ? 0.941 -9.619 -20.320 1.00 94.00 310 PRO A C 1
ATOM 2331 O O . PRO A 1 310 ? 1.506 -10.697 -20.480 1.00 94.00 310 PRO A O 1
ATOM 2334 N N . GLU A 1 311 ? 0.666 -8.808 -21.335 1.00 93.94 311 GLU A N 1
ATOM 2335 C CA . GLU A 1 311 ? 1.101 -9.014 -22.716 1.00 93.94 311 GLU A CA 1
ATOM 2336 C C . GLU A 1 311 ? 2.046 -7.874 -23.103 1.00 93.94 311 GLU A C 1
ATOM 2338 O O . GLU A 1 311 ? 1.621 -6.718 -23.202 1.00 93.94 311 GLU A O 1
ATOM 2343 N N . GLU A 1 312 ? 3.323 -8.181 -23.324 1.00 93.19 312 GLU A N 1
ATOM 2344 C CA . GLU A 1 312 ? 4.319 -7.195 -23.745 1.00 93.19 312 GLU A CA 1
ATOM 2345 C C . GLU A 1 312 ? 4.499 -7.221 -25.271 1.00 93.19 312 GLU A C 1
ATOM 2347 O O . GLU A 1 312 ? 4.615 -8.276 -25.893 1.00 93.19 312 GLU A O 1
ATOM 2352 N N . LYS A 1 313 ? 4.511 -6.040 -25.894 1.00 94.31 313 LYS A N 1
ATOM 2353 C CA . LYS A 1 313 ? 4.736 -5.867 -27.332 1.00 94.31 313 LYS A CA 1
ATOM 2354 C C . LYS A 1 313 ? 5.718 -4.732 -27.581 1.00 94.31 313 LYS A C 1
ATOM 2356 O O . LYS A 1 313 ? 5.428 -3.590 -27.225 1.00 94.31 313 LYS A O 1
ATOM 2361 N N . LEU A 1 314 ? 6.822 -5.021 -28.266 1.00 93.31 314 LEU A N 1
ATOM 2362 C CA . LEU A 1 314 ? 7.746 -3.998 -28.751 1.00 93.31 314 LEU A CA 1
ATOM 2363 C C . LEU A 1 314 ? 7.033 -3.122 -29.793 1.00 93.31 314 LEU A C 1
ATOM 2365 O O . LEU A 1 314 ? 6.500 -3.616 -30.788 1.00 93.31 314 LEU A O 1
ATOM 2369 N N . LEU A 1 315 ? 6.978 -1.819 -29.533 1.00 91.94 315 LEU A N 1
ATOM 2370 C CA . LEU A 1 315 ? 6.409 -0.813 -30.428 1.00 91.94 315 LEU A CA 1
ATOM 2371 C C . LEU A 1 315 ? 7.475 -0.177 -31.315 1.00 91.94 315 LEU A C 1
ATOM 2373 O O . LEU A 1 315 ? 7.211 0.092 -32.482 1.00 91.94 315 LEU A O 1
ATOM 2377 N N . ALA A 1 316 ? 8.648 0.097 -30.750 1.00 90.69 316 ALA A N 1
ATOM 2378 C CA . ALA A 1 316 ? 9.757 0.714 -31.460 1.00 90.69 316 ALA A CA 1
ATOM 2379 C C . ALA A 1 316 ? 11.082 0.317 -30.815 1.00 90.69 316 ALA A C 1
ATOM 2381 O O . ALA A 1 316 ? 11.162 0.191 -29.594 1.00 90.69 316 ALA A O 1
ATOM 2382 N N . LYS A 1 317 ? 12.117 0.188 -31.640 1.00 91.12 317 LYS A N 1
ATOM 2383 C CA . LYS A 1 317 ? 13.511 0.070 -31.225 1.00 91.12 317 LYS A CA 1
ATOM 2384 C C . LYS A 1 317 ? 14.313 1.087 -32.017 1.00 91.12 317 LYS A C 1
ATOM 2386 O O . LYS A 1 317 ? 14.092 1.228 -33.220 1.00 91.12 317 LYS A O 1
ATOM 2391 N N . TRP A 1 318 ? 15.193 1.810 -31.344 1.00 88.81 318 TRP A N 1
ATOM 2392 C CA . TRP A 1 318 ? 16.122 2.723 -31.988 1.00 88.81 318 TRP A CA 1
ATOM 2393 C C . TRP A 1 318 ? 17.544 2.379 -31.565 1.00 88.81 318 TRP A C 1
ATOM 2395 O O . TRP A 1 318 ? 17.818 2.049 -30.411 1.00 88.81 318 TRP A O 1
ATOM 2405 N N . GLU A 1 319 ? 18.437 2.414 -32.541 1.00 85.12 319 GLU A N 1
ATOM 2406 C CA . GLU A 1 319 ? 19.856 2.146 -32.355 1.00 85.12 319 GLU A CA 1
ATOM 2407 C C . GLU A 1 319 ? 20.608 3.466 -32.242 1.00 85.12 319 GLU A C 1
ATOM 2409 O O . GLU A 1 319 ? 20.136 4.512 -32.702 1.00 85.12 319 GLU A O 1
ATOM 2414 N N . ALA A 1 320 ? 21.774 3.413 -31.612 1.00 78.81 320 ALA A N 1
ATOM 2415 C CA . ALA A 1 320 ? 22.618 4.582 -31.486 1.00 78.81 320 ALA A CA 1
ATOM 2416 C C . ALA A 1 320 ? 23.118 5.004 -32.875 1.00 78.81 320 ALA A C 1
ATOM 2418 O O . ALA A 1 320 ? 23.661 4.192 -33.625 1.00 78.81 320 ALA A O 1
ATOM 2419 N N . LYS A 1 321 ? 22.919 6.274 -33.237 1.00 76.75 321 LYS A N 1
ATOM 2420 C CA . LYS A 1 321 ? 23.479 6.849 -34.469 1.00 76.75 321 LYS A CA 1
ATOM 2421 C C . LYS A 1 321 ? 24.823 7.511 -34.191 1.00 76.75 321 LYS A C 1
ATOM 2423 O O . LYS A 1 321 ? 24.972 8.174 -33.168 1.00 76.75 321 LYS A O 1
ATOM 2428 N N . ASN A 1 322 ? 25.736 7.401 -35.157 1.00 67.38 322 ASN A N 1
ATOM 2429 C CA . ASN A 1 322 ? 27.036 8.082 -35.177 1.00 67.38 322 ASN A CA 1
ATOM 2430 C C . ASN A 1 322 ? 27.957 7.730 -33.998 1.00 67.38 322 ASN A C 1
ATOM 2432 O O . ASN A 1 322 ? 28.653 8.594 -33.476 1.00 67.38 322 ASN A O 1
ATOM 2436 N N . CYS A 1 323 ? 27.978 6.469 -33.572 1.00 65.06 323 CYS A N 1
ATOM 2437 C CA . CYS A 1 323 ? 29.034 5.994 -32.685 1.00 65.06 323 CYS A CA 1
ATOM 2438 C C . CYS A 1 323 ? 30.283 5.753 -33.543 1.00 65.06 323 CYS A C 1
ATOM 2440 O O . CYS A 1 323 ? 30.268 4.850 -34.377 1.00 65.06 323 CYS A O 1
ATOM 2442 N N . ALA A 1 324 ? 31.316 6.588 -33.418 1.00 60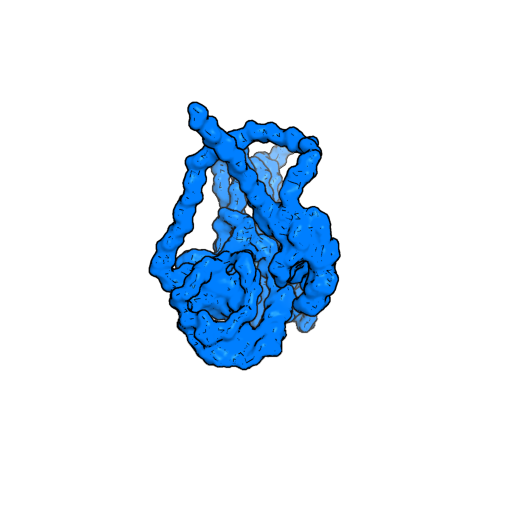.44 324 ALA A N 1
ATOM 2443 C CA . ALA A 1 324 ? 32.600 6.290 -34.049 1.00 60.44 324 ALA A CA 1
ATOM 2444 C C . ALA A 1 324 ? 33.211 5.054 -33.362 1.00 60.44 324 ALA A C 1
ATOM 2446 O O . ALA A 1 324 ? 33.281 5.031 -32.132 1.00 60.44 324 ALA A O 1
ATOM 2447 N N . GLU A 1 325 ? 33.575 4.037 -34.151 1.00 53.38 325 GLU A N 1
ATOM 2448 C CA . GLU A 1 325 ? 34.338 2.858 -33.698 1.00 53.38 325 GLU A CA 1
ATOM 2449 C C . GLU A 1 325 ? 35.776 3.220 -33.304 1.00 53.38 325 GLU A C 1
ATOM 2451 O O . GLU A 1 325 ? 36.380 4.089 -33.981 1.00 53.38 325 GLU A O 1
#

Nearest PDB structures (foldseek):
  2gey-assembly3_C-2  TM=5.438E-01  e=8.692E-01  Streptomyces galilaeus
  3f9s-assembly1_B  TM=5.164E-01  e=8.253E-01  Acidithiobacillus ferrooxidans ATCC 23270
  2gey-assembly1_B  TM=5.361E-01  e=1.459E+00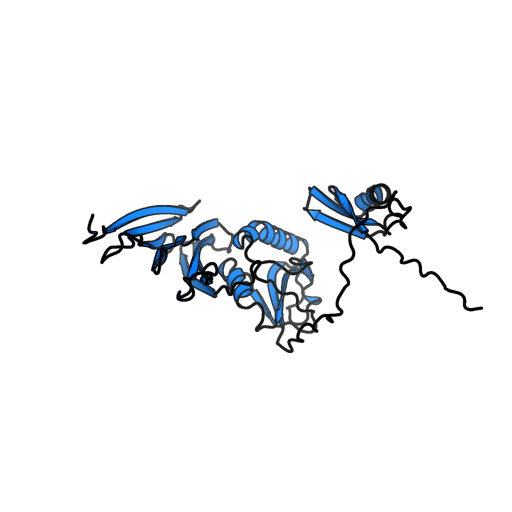  Streptomyces galilaeus
  2gey-assembly3_A  TM=5.372E-01  e=1.537E+00  Streptomyces galilaeus
  5a0o-assembly1_S  TM=3.953E-01  e=4.112E+00  synthetic construct

Secondary structure (DSSP, 8-state):
--------PPPPPEEEEEE---SHHHHHHHHHHHTGGGT-EEEEEEEEETTTEEEEEE------------PPPPPP---PPPPP---SPEEEEEEEEESSHHHHHHHHHHHHHHGGGTGGGEEPPTT-SEEEEGGGSTTSPSS-EEEEEEEEESSTTHHHHHHHHHH-TT-EEEEE-S---B--EESS-S--EEEEEEEEEETTEEEEEEEEEEEEPPPTT-TTPPPEEEEEEEEEEEETT--EEEEEEEE-EEEEETTEEEEEEEEEEEE-SSEEEEEEEEE---SSSSS--EEEEEEEEEE-SSSEEEEEEEEEEEPPS----

pLDDT: mean 80.37, std 17.53, range [30.86, 97.19]

Solvent-accessible surface area (backbone atoms only — not comparable to full-atom values): 18677 Å² total; per-residue (Å²): 140,82,85,84,81,82,82,79,82,78,54,64,69,40,78,41,82,64,40,60,60,87,48,71,68,56,38,68,66,47,30,46,67,76,11,60,87,24,68,28,47,70,83,48,69,51,69,80,37,92,87,56,28,13,33,29,33,14,42,33,45,75,82,82,84,78,89,79,94,73,85,86,75,83,86,76,92,69,75,80,73,76,77,81,84,74,90,50,65,29,27,36,35,33,56,47,44,27,78,39,68,66,45,18,51,53,40,44,53,52,45,67,74,50,50,66,80,56,48,86,46,59,39,56,30,93,84,37,69,35,79,43,54,24,70,80,40,49,67,52,71,66,72,30,21,27,25,36,44,30,25,25,38,63,81,52,50,49,46,51,51,50,45,52,29,62,78,37,73,74,39,45,73,43,58,37,55,98,68,81,73,34,48,41,39,59,62,56,95,60,73,55,50,63,43,77,76,47,74,31,70,38,96,55,28,33,35,34,34,37,35,41,34,27,66,44,78,74,78,93,78,70,96,82,71,79,65,54,68,46,38,37,40,36,40,38,35,22,38,73,88,61,51,82,61,43,74,47,75,50,69,42,48,76,46,78,54,86,98,43,87,18,31,34,48,72,43,85,78,48,73,46,47,49,39,37,34,35,36,36,43,31,38,47,70,66,94,68,38,89,37,57,23,34,40,31,32,37,36,40,36,31,54,77,90,72,47,75,49,77,43,80,41,83,75,47,76,49,73,57,46,75,61,82,131

Sequence (325 aa):
MAWLGTTVALAGPQNIEAGPLWNREHAAEQCPQVCDSLGGWTGEWWTTVQGEMSVCQCAGAAPTGEARKEQAVAPTDAGIPPVPESSGELVAIVWGGGKDTTAAYESLAQWDAEKRLLGDLVRFAPGFPKIVSSDTVPGLNPGFEIVLLGVCPRDEGRDERAYIKALHPFTYEKPVKGVQAACPTWVEQKSKAVNLQRTVKGKGLTLSVVELAWPEEPEASDLSFTSVPVRWLSVVARDGAGALLGVYSKKDEYSLAGSRAVGCRTEVKSASKDTVVLERTCQGSSGACDTDPGERWRVTVRWNGKAFIPEEKLLAKWEAKNCAE